Protein AF-A0A0M2EZM5-F1 (afdb_monomer_lite)

pLDDT: mean 76.19, std 16.49, range [31.64, 94.5]

Structure (mmCIF, N/CA/C/O backbone):
data_AF-A0A0M2EZM5-F1
#
_entry.id   AF-A0A0M2EZM5-F1
#
loop_
_atom_site.group_PDB
_atom_site.id
_atom_site.type_symbol
_atom_site.label_atom_id
_atom_site.label_alt_id
_atom_site.label_comp_id
_atom_site.label_asym_id
_atom_site.label_entity_id
_atom_site.label_seq_id
_atom_site.pdbx_PDB_ins_code
_atom_site.Cartn_x
_atom_site.Cartn_y
_atom_site.Cartn_z
_atom_site.occupancy
_atom_site.B_iso_or_equiv
_atom_site.auth_seq_id
_atom_site.auth_comp_id
_atom_site.auth_asym_id
_atom_site.auth_atom_id
_atom_site.pdbx_PDB_model_num
ATOM 1 N N . MET A 1 1 ? -29.518 42.164 36.739 1.00 34.28 1 MET A N 1
ATOM 2 C CA . MET A 1 1 ? -30.898 42.534 36.365 1.00 34.28 1 MET A CA 1
ATOM 3 C C . MET A 1 1 ? -31.510 41.270 35.794 1.00 34.28 1 MET A C 1
ATOM 5 O O . MET A 1 1 ? -31.358 40.997 34.613 1.00 34.28 1 MET A O 1
ATOM 9 N N . GLU A 1 2 ? -32.006 40.422 36.689 1.00 31.64 2 GLU A N 1
ATOM 10 C CA . GLU A 1 2 ? -32.600 39.122 36.371 1.00 31.64 2 GLU A CA 1
ATOM 11 C C . GLU A 1 2 ? -34.071 39.335 36.021 1.00 31.64 2 GLU A C 1
ATOM 13 O O . GLU A 1 2 ? -34.782 40.062 36.713 1.00 31.64 2 GLU A O 1
ATOM 18 N N . ILE A 1 3 ? -34.506 38.749 34.910 1.00 37.78 3 ILE A N 1
ATOM 19 C CA . ILE A 1 3 ? -35.900 38.778 34.481 1.00 37.78 3 ILE A CA 1
ATOM 20 C C . ILE A 1 3 ? -36.561 37.537 35.084 1.00 37.78 3 ILE A C 1
ATOM 22 O O . ILE A 1 3 ? -36.370 36.431 34.584 1.00 37.78 3 ILE A O 1
ATOM 26 N N . GLU A 1 4 ? -37.327 37.707 36.161 1.00 38.12 4 GLU A N 1
ATOM 27 C CA . GLU A 1 4 ? -38.207 36.651 36.668 1.00 38.12 4 GLU A CA 1
ATOM 28 C C . GLU A 1 4 ? -39.391 36.467 35.705 1.00 38.12 4 GLU A C 1
ATOM 30 O O . GLU A 1 4 ? -40.313 37.285 35.652 1.00 38.12 4 GLU A O 1
ATOM 35 N N . GLN A 1 5 ? -39.385 35.382 34.928 1.00 37.38 5 GLN A N 1
ATOM 36 C CA . GLN A 1 5 ? -40.567 34.943 34.187 1.00 37.38 5 GLN A CA 1
ATOM 37 C C . GLN A 1 5 ? -41.505 34.165 35.121 1.00 37.38 5 GLN A C 1
ATOM 39 O O . GLN A 1 5 ? -41.227 33.030 35.504 1.00 37.38 5 GLN A O 1
ATOM 44 N N . ARG A 1 6 ? -42.655 34.757 35.465 1.00 40.66 6 ARG A N 1
ATOM 45 C CA . ARG A 1 6 ? -43.788 34.022 36.050 1.00 40.66 6 ARG A CA 1
ATOM 46 C C . ARG A 1 6 ? -44.508 33.232 34.957 1.00 40.66 6 ARG A C 1
ATOM 48 O O . ARG A 1 6 ? -45.103 33.825 34.062 1.00 40.66 6 ARG A O 1
ATOM 55 N N . ASN A 1 7 ? -44.502 31.906 35.071 1.00 41.94 7 ASN A N 1
ATOM 56 C CA . ASN A 1 7 ? -45.321 31.017 34.248 1.00 41.94 7 ASN A CA 1
ATOM 57 C C . ASN A 1 7 ? -46.717 30.854 34.867 1.00 41.94 7 ASN A C 1
ATOM 59 O O . ASN A 1 7 ? -46.850 30.351 35.980 1.00 41.94 7 ASN A O 1
ATOM 63 N N . SER A 1 8 ? -47.760 31.238 34.130 1.00 49.06 8 SER A N 1
ATOM 64 C CA . SER A 1 8 ? -49.146 30.851 34.410 1.00 49.06 8 SER A CA 1
ATOM 65 C C . SER A 1 8 ? -49.755 30.222 33.158 1.00 49.06 8 SER A C 1
ATOM 67 O O . SER A 1 8 ? -50.023 30.917 32.179 1.00 49.06 8 SER A O 1
ATOM 69 N N . GLY A 1 9 ? -49.959 28.909 33.191 1.00 37.59 9 GLY A N 1
ATOM 70 C CA . GLY A 1 9 ? -50.637 28.145 32.147 1.00 37.59 9 GLY A CA 1
ATOM 71 C C . GLY A 1 9 ? -50.625 26.663 32.504 1.00 37.59 9 GLY A C 1
ATOM 72 O O . GLY A 1 9 ? -49.562 26.086 32.698 1.00 37.59 9 GLY A O 1
ATOM 73 N N . GLU A 1 10 ? -51.806 26.062 32.631 1.00 45.78 10 GLU A N 1
ATOM 74 C CA . GLU A 1 10 ? -52.025 24.741 33.244 1.00 45.78 10 GLU A CA 1
ATOM 75 C C . GLU A 1 10 ? -51.491 23.560 32.407 1.00 45.78 10 GLU A C 1
ATOM 77 O O . GLU A 1 10 ? -51.363 22.447 32.909 1.00 45.78 10 GLU A O 1
ATOM 82 N N . HIS A 1 11 ? -51.076 23.796 31.158 1.00 45.28 11 HIS A N 1
ATOM 83 C CA . HIS A 1 11 ? -50.461 22.789 30.292 1.00 45.28 11 HIS A CA 1
ATOM 84 C C . HIS A 1 11 ? -49.253 23.368 29.542 1.00 45.28 11 HIS A C 1
ATOM 86 O O . HIS A 1 11 ? -49.375 23.915 28.448 1.00 45.28 11 HIS A O 1
ATOM 92 N N . GLN A 1 12 ? -48.070 23.231 30.143 1.00 37.66 12 GLN A N 1
ATOM 93 C CA . GLN A 1 12 ? -46.775 23.511 29.526 1.00 37.66 12 GLN A CA 1
ATOM 94 C C . GLN A 1 12 ? -45.900 22.249 29.572 1.00 37.66 12 GLN A C 1
ATOM 96 O O . GLN A 1 12 ? -45.461 21.834 30.639 1.00 37.66 12 GLN A O 1
ATOM 101 N N . THR A 1 13 ? -45.559 21.686 28.413 1.00 39.16 13 THR A N 1
ATOM 102 C CA . THR A 1 13 ? -44.267 21.007 28.227 1.00 39.16 13 THR A CA 1
ATOM 103 C C . THR A 1 13 ? -43.352 21.975 27.496 1.00 39.16 13 THR A C 1
ATOM 105 O O . THR A 1 13 ? -43.279 21.985 26.269 1.00 39.16 13 THR A O 1
ATOM 108 N N . VAL A 1 14 ? -42.688 22.838 28.264 1.00 38.81 14 VAL A N 1
ATOM 109 C CA . VAL A 1 14 ? -41.542 23.611 27.784 1.00 38.81 14 VAL A CA 1
ATOM 110 C C . VAL A 1 14 ? -40.391 22.619 27.633 1.00 38.81 14 VAL A C 1
ATOM 112 O O . VAL A 1 14 ? -39.819 22.171 28.624 1.00 38.81 14 VAL A O 1
ATOM 115 N N . ILE A 1 15 ? -40.074 22.226 26.397 1.00 42.34 15 ILE A N 1
ATOM 116 C CA . ILE A 1 15 ? -38.824 21.516 26.105 1.00 42.34 15 ILE A CA 1
ATOM 117 C C . ILE A 1 15 ? -37.716 22.560 26.214 1.00 42.34 15 ILE A C 1
ATOM 119 O O . ILE A 1 15 ? -37.470 23.332 25.288 1.00 42.34 15 ILE A O 1
ATOM 123 N N . ASN A 1 16 ? -37.101 22.624 27.391 1.00 37.69 16 ASN A N 1
ATOM 124 C CA . ASN A 1 16 ? -35.942 23.457 27.647 1.00 37.69 16 ASN A CA 1
ATOM 125 C C . ASN A 1 16 ? -34.740 22.837 26.915 1.00 37.69 16 ASN A C 1
ATOM 127 O O . ASN A 1 16 ? -34.154 21.865 27.381 1.00 37.69 16 ASN A O 1
ATOM 131 N N . ASN A 1 17 ? -34.419 23.354 25.729 1.00 42.75 17 ASN A N 1
ATOM 132 C CA . ASN A 1 17 ? -33.311 22.883 24.890 1.00 42.75 17 ASN A CA 1
ATOM 133 C C . ASN A 1 17 ? -31.961 23.523 25.283 1.00 42.75 17 ASN A C 1
ATOM 135 O O . ASN A 1 17 ? -31.069 23.671 24.451 1.00 42.75 17 ASN A O 1
ATOM 139 N N . GLU A 1 18 ? -31.779 23.880 26.554 1.00 41.22 18 GLU A N 1
ATOM 140 C CA . GLU A 1 18 ? -30.505 24.355 27.101 1.00 41.22 18 GLU A CA 1
ATOM 141 C C . GLU A 1 18 ? -29.745 23.212 27.780 1.00 41.22 18 GLU A C 1
ATOM 143 O O . GLU A 1 18 ? -29.623 23.114 28.996 1.00 41.22 18 GLU A O 1
ATOM 148 N N . SER A 1 19 ? -29.297 22.272 26.957 1.00 44.50 19 SER A N 1
ATOM 149 C CA . SER A 1 19 ? -28.130 21.400 27.168 1.00 44.50 19 SER A CA 1
ATOM 150 C C . SER A 1 19 ? -28.143 20.364 26.054 1.00 44.50 19 SER A C 1
ATOM 152 O O . SER A 1 19 ? -28.335 19.167 26.254 1.00 44.50 19 SER A O 1
ATOM 154 N N . GLY A 1 20 ? -27.946 20.845 24.826 1.00 34.75 20 GLY A N 1
ATOM 155 C CA . GLY A 1 20 ? -27.596 19.994 23.701 1.00 34.75 20 GLY A CA 1
ATOM 156 C C . GLY A 1 20 ? -26.204 19.408 23.911 1.00 34.75 20 GLY A C 1
ATOM 157 O O . GLY A 1 20 ? -25.262 19.784 23.222 1.00 34.75 20 GLY A O 1
ATOM 158 N N . VAL A 1 21 ? -26.058 18.482 24.860 1.00 41.06 21 VAL A N 1
ATOM 159 C CA . VAL A 1 21 ? -25.001 17.481 24.785 1.00 41.06 21 VAL A CA 1
ATOM 160 C C . VAL A 1 21 ? -25.387 16.631 23.587 1.00 41.06 21 VAL A C 1
ATOM 162 O O . VAL A 1 21 ? -26.193 15.707 23.683 1.00 41.06 21 VAL A O 1
ATOM 165 N N . ILE A 1 22 ? -24.872 17.011 22.418 1.00 37.81 22 ILE A N 1
ATOM 166 C CA . ILE A 1 22 ? -24.876 16.138 21.255 1.00 37.81 22 ILE A CA 1
ATOM 167 C C . ILE A 1 22 ? -24.174 14.880 21.744 1.00 37.81 22 ILE A C 1
ATOM 169 O O . ILE A 1 22 ? -22.990 14.902 22.073 1.00 37.81 22 ILE A O 1
ATOM 173 N N . ASN A 1 23 ? -24.928 13.799 21.895 1.00 39.19 23 ASN A N 1
ATOM 174 C CA . ASN A 1 23 ? -24.365 12.508 22.224 1.00 39.19 23 ASN A CA 1
ATOM 175 C C . ASN A 1 23 ? -23.603 12.021 20.982 1.00 39.19 23 ASN A C 1
ATOM 177 O O . ASN A 1 23 ? -24.139 11.285 20.157 1.00 39.19 23 ASN A O 1
ATOM 181 N N . VAL A 1 24 ? -22.362 12.495 20.821 1.00 46.22 24 VAL A N 1
ATOM 182 C CA . VAL A 1 24 ? -21.448 12.119 19.728 1.00 46.22 24 VAL A CA 1
ATOM 183 C C . VAL A 1 24 ? -21.056 10.631 19.825 1.00 46.22 24 VAL A C 1
ATOM 185 O O . VAL A 1 24 ? -20.508 10.064 18.889 1.00 46.22 24 VAL A O 1
ATOM 188 N N . ASN A 1 25 ? -21.409 9.934 20.913 1.00 40.59 25 ASN A N 1
ATOM 189 C CA . ASN A 1 25 ? -20.931 8.579 21.189 1.00 40.59 25 ASN A CA 1
ATOM 190 C C . ASN A 1 25 ? -21.797 7.429 20.648 1.00 40.59 25 ASN A C 1
ATOM 192 O O . ASN A 1 25 ? -21.423 6.270 20.816 1.00 40.59 25 ASN A O 1
ATOM 196 N N . ASN A 1 26 ? -22.910 7.679 19.953 1.00 41.53 26 ASN A N 1
ATOM 197 C CA . ASN A 1 26 ? -23.813 6.584 19.556 1.00 41.53 26 ASN A CA 1
ATOM 198 C C . ASN A 1 26 ? -23.431 5.825 18.263 1.00 41.53 26 ASN A C 1
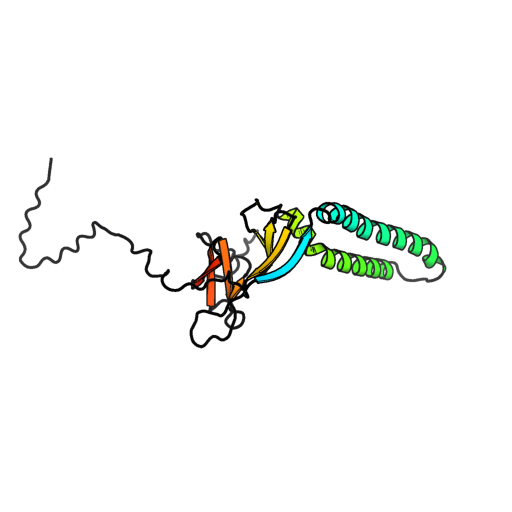ATOM 200 O O . ASN A 1 26 ? -24.147 4.904 17.868 1.00 41.53 26 ASN A O 1
ATOM 204 N N . HIS A 1 27 ? -22.301 6.138 17.617 1.00 46.09 27 HIS A N 1
ATOM 205 C CA . HIS A 1 27 ? -21.796 5.376 16.457 1.00 46.09 27 HIS A CA 1
ATOM 206 C C . HIS A 1 27 ? -20.436 4.690 16.673 1.00 46.09 27 HIS A C 1
ATOM 208 O O . HIS A 1 27 ? -19.983 3.956 15.799 1.00 46.09 27 HIS A O 1
ATOM 214 N N . HIS A 1 28 ? -19.814 4.834 17.848 1.00 50.16 28 HIS A N 1
ATOM 215 C CA . HIS A 1 28 ? -18.502 4.243 18.161 1.00 50.16 28 HIS A CA 1
ATOM 216 C C . HIS A 1 28 ? -18.570 3.003 19.068 1.00 50.16 28 HIS A C 1
ATOM 218 O O . HIS A 1 28 ? -17.591 2.654 19.720 1.00 50.16 28 HIS A O 1
ATOM 224 N N . GLY A 1 29 ? -19.718 2.322 19.132 1.00 57.28 29 GLY A N 1
ATOM 225 C CA . GLY A 1 29 ? -19.868 1.125 19.970 1.00 57.28 29 GLY A CA 1
ATOM 226 C C . GLY A 1 29 ? -19.223 -0.134 19.381 1.00 57.28 29 GLY A C 1
ATOM 227 O O . GLY A 1 29 ? -18.767 -0.998 20.123 1.00 57.28 29 GLY A O 1
ATOM 228 N N . GLN A 1 30 ? -19.163 -0.237 18.052 1.00 76.94 30 GLN A N 1
ATOM 229 C CA . GLN A 1 30 ? -18.656 -1.419 17.360 1.00 76.94 30 GLN A CA 1
ATOM 230 C C . GLN A 1 30 ? -17.415 -1.035 16.558 1.00 76.94 30 GLN A C 1
ATOM 232 O O . GLN A 1 30 ? -17.503 -0.293 15.586 1.00 76.94 30 GLN A O 1
ATOM 237 N N . TYR A 1 31 ? -16.256 -1.530 16.971 1.00 85.56 31 TYR A N 1
ATOM 238 C CA . TYR A 1 31 ? -15.020 -1.447 16.202 1.00 85.56 31 TYR A CA 1
ATOM 239 C C . TYR A 1 31 ? -14.381 -2.827 16.154 1.00 85.56 31 TYR A C 1
ATOM 241 O O . TYR A 1 31 ? -14.620 -3.666 17.023 1.00 85.56 31 TYR A O 1
ATOM 249 N N . THR A 1 32 ? -13.567 -3.063 15.133 1.00 87.38 32 THR A N 1
ATOM 250 C CA . THR A 1 32 ? -12.699 -4.239 15.084 1.00 87.38 32 THR A CA 1
ATOM 251 C C . THR A 1 32 ? -11.246 -3.797 15.039 1.00 87.38 32 THR A C 1
ATOM 253 O O . THR A 1 32 ? -10.912 -2.794 14.404 1.00 87.38 32 THR A O 1
ATOM 256 N N . ASN A 1 33 ? -10.383 -4.512 15.755 1.00 88.75 33 ASN A N 1
ATOM 257 C CA . ASN A 1 33 ? -8.955 -4.234 15.752 1.00 88.75 33 ASN A CA 1
ATOM 258 C C . ASN A 1 33 ? -8.340 -4.853 14.493 1.00 88.75 33 ASN A C 1
ATOM 260 O O . ASN A 1 33 ? -8.387 -6.068 14.294 1.00 88.75 33 ASN A O 1
ATOM 264 N N . LEU A 1 34 ? -7.763 -4.006 13.646 1.00 85.75 34 LEU A N 1
ATOM 265 C CA . LEU A 1 34 ? -6.968 -4.430 12.498 1.00 85.75 34 LEU A CA 1
ATOM 266 C C . LEU A 1 34 ? -5.557 -4.837 12.913 1.00 85.75 34 LEU A C 1
ATOM 268 O O . LEU A 1 34 ? -4.961 -5.630 12.204 1.00 85.75 34 LEU A O 1
ATOM 272 N N . ALA A 1 35 ? -5.030 -4.321 14.027 1.00 80.94 35 ALA A N 1
ATOM 273 C CA . ALA A 1 35 ? -3.742 -4.731 14.575 1.00 80.94 35 ALA A CA 1
ATOM 274 C C . ALA A 1 35 ? -3.923 -5.876 15.588 1.00 80.94 35 ALA A C 1
ATOM 276 O O . ALA A 1 35 ? -4.423 -5.682 16.695 1.00 80.94 35 ALA A O 1
ATOM 277 N N . GLY A 1 36 ? -3.509 -7.076 15.193 1.00 75.00 36 GLY A N 1
ATOM 278 C CA . GLY A 1 36 ? -3.453 -8.290 16.012 1.00 75.00 36 GLY A CA 1
ATOM 279 C C . GLY A 1 36 ? -2.389 -9.264 15.496 1.00 75.00 36 GLY A C 1
ATOM 280 O O . GLY A 1 36 ? -1.930 -9.114 14.361 1.00 75.00 36 GLY A O 1
ATOM 281 N N . GLU A 1 37 ? -2.021 -10.269 16.301 1.00 60.94 37 GLU A N 1
ATOM 282 C CA . GLU A 1 37 ? -0.855 -11.155 16.073 1.00 60.94 37 GLU A CA 1
ATOM 283 C C . GLU A 1 37 ? -0.792 -11.825 14.687 1.00 60.94 37 GLU A C 1
ATOM 285 O O . GLU A 1 37 ? 0.298 -12.147 14.235 1.00 60.94 37 GLU A O 1
ATOM 290 N N . ASN A 1 38 ? -1.913 -11.967 13.969 1.00 72.31 38 ASN A N 1
ATOM 291 C CA . ASN A 1 38 ? -1.966 -12.620 12.648 1.00 72.31 38 ASN A CA 1
ATOM 292 C C . ASN A 1 38 ? -2.677 -11.792 11.564 1.00 72.31 38 ASN A C 1
ATOM 294 O O . ASN A 1 38 ? -3.196 -12.330 10.591 1.00 72.31 38 ASN A O 1
ATOM 298 N N . THR A 1 39 ? -2.756 -10.479 11.753 1.00 82.69 39 THR A N 1
ATOM 299 C CA . THR A 1 39 ? -3.478 -9.573 10.834 1.00 82.69 39 THR A CA 1
ATOM 300 C C . THR A 1 39 ? -2.555 -8.828 9.877 1.00 82.69 39 THR A C 1
ATOM 302 O O . THR A 1 39 ? -3.006 -8.332 8.843 1.00 82.69 39 THR A O 1
ATOM 305 N N . ALA A 1 40 ? -1.276 -8.717 10.242 1.00 86.38 40 ALA A N 1
ATOM 306 C CA . ALA A 1 40 ? -0.280 -7.996 9.477 1.00 86.38 40 ALA A CA 1
ATOM 307 C C . ALA A 1 40 ? 0.212 -8.863 8.319 1.00 86.38 40 ALA A C 1
ATOM 309 O O . ALA A 1 40 ? 0.680 -9.982 8.517 1.00 86.38 40 ALA A O 1
ATOM 310 N N . HIS A 1 41 ? 0.152 -8.316 7.112 1.00 88.62 41 HIS A N 1
ATOM 311 C CA . HIS A 1 41 ? 0.816 -8.881 5.952 1.00 88.62 41 HIS A CA 1
ATOM 312 C C . HIS A 1 41 ? 1.978 -7.973 5.562 1.00 88.62 41 HIS A C 1
ATOM 314 O O . HIS A 1 41 ? 1.776 -6.835 5.130 1.00 88.62 41 HIS A O 1
ATOM 320 N N . ILE A 1 42 ? 3.198 -8.480 5.705 1.00 89.69 42 ILE A N 1
ATOM 321 C CA . ILE A 1 42 ? 4.420 -7.755 5.361 1.00 89.69 42 ILE A CA 1
ATOM 322 C C . ILE A 1 42 ? 4.715 -8.001 3.882 1.00 89.69 42 ILE A C 1
ATOM 324 O O . ILE A 1 42 ? 4.927 -9.132 3.457 1.00 89.69 42 ILE A O 1
ATOM 328 N N . TYR A 1 43 ? 4.711 -6.936 3.084 1.00 87.06 43 TYR A N 1
ATOM 329 C CA . TYR A 1 43 ? 5.048 -7.012 1.662 1.00 87.06 43 TYR A CA 1
ATOM 330 C C . TYR A 1 43 ? 6.546 -6.894 1.426 1.00 87.06 43 TYR A C 1
ATOM 332 O O . TYR A 1 43 ? 7.080 -7.506 0.501 1.00 87.06 43 TYR A O 1
ATOM 340 N N . LYS A 1 44 ? 7.208 -6.041 2.212 1.00 85.81 44 LYS A N 1
ATOM 341 C CA . LYS A 1 44 ? 8.616 -5.722 2.024 1.00 85.81 44 LYS A CA 1
ATOM 342 C C . LYS A 1 44 ? 9.219 -5.141 3.291 1.00 85.81 44 LYS A C 1
ATOM 344 O O . LYS A 1 44 ? 8.638 -4.248 3.901 1.00 85.81 44 LYS A O 1
ATOM 349 N N . GLU A 1 45 ? 10.433 -5.567 3.597 1.00 88.00 45 GLU A N 1
ATOM 350 C CA . GLU A 1 45 ? 11.307 -4.919 4.568 1.00 88.00 45 GLU A CA 1
ATOM 351 C C . GLU A 1 45 ? 12.491 -4.308 3.820 1.00 88.00 45 GLU A C 1
ATOM 353 O O . GLU A 1 45 ? 12.993 -4.881 2.852 1.00 88.00 45 GLU A O 1
ATOM 358 N N . ILE A 1 46 ? 12.878 -3.096 4.207 1.00 84.50 46 ILE A N 1
ATOM 359 C CA . ILE A 1 46 ? 13.998 -2.372 3.611 1.00 84.50 46 ILE A CA 1
ATOM 360 C C . ILE A 1 46 ? 14.925 -1.971 4.748 1.00 84.50 46 ILE A C 1
ATOM 362 O O . ILE A 1 46 ? 14.642 -1.025 5.494 1.00 84.50 46 ILE A O 1
ATOM 366 N N . SER A 1 47 ? 16.052 -2.670 4.849 1.00 84.44 47 SER A N 1
ATOM 367 C CA . SER A 1 47 ? 17.066 -2.361 5.852 1.00 84.44 47 SER A CA 1
ATOM 368 C C . SER A 1 47 ? 17.750 -1.025 5.555 1.00 84.44 47 SER A C 1
ATOM 370 O O . SER A 1 47 ? 17.818 -0.555 4.413 1.00 84.44 47 SER A O 1
ATOM 372 N N . ARG A 1 48 ? 18.348 -0.412 6.575 1.00 80.44 48 ARG A N 1
ATOM 373 C CA . ARG A 1 48 ? 19.104 0.842 6.455 1.00 80.44 48 ARG A CA 1
ATOM 374 C C . ARG A 1 48 ? 20.249 0.725 5.449 1.00 80.44 48 ARG A C 1
ATOM 376 O O . ARG A 1 48 ? 20.555 1.685 4.743 1.00 80.44 48 ARG A O 1
ATOM 383 N N . SER A 1 49 ? 20.850 -0.461 5.353 1.00 79.12 49 SER A N 1
ATOM 384 C CA . SER A 1 49 ? 21.922 -0.761 4.398 1.00 79.12 49 SER A CA 1
ATOM 385 C C . SER A 1 49 ? 21.438 -0.799 2.941 1.00 79.12 49 SER A C 1
ATOM 387 O O . SER A 1 49 ? 22.196 -0.486 2.021 1.00 79.12 49 SER A O 1
ATOM 389 N N . GLU A 1 50 ? 20.171 -1.151 2.719 1.00 74.94 50 GLU A N 1
ATOM 390 C CA . GLU A 1 50 ? 19.556 -1.255 1.394 1.00 7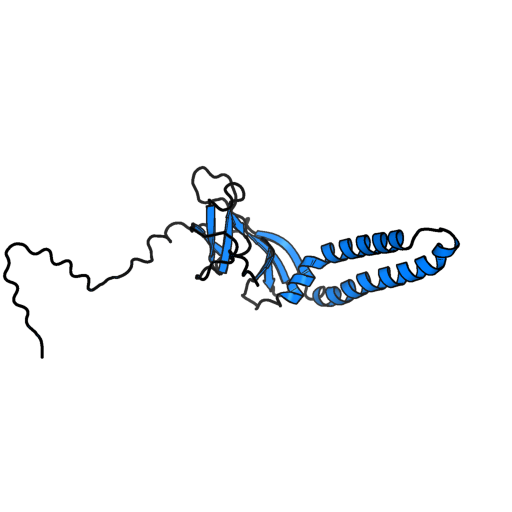4.94 50 GLU A CA 1
ATOM 391 C C . GLU A 1 50 ? 18.983 0.074 0.906 1.00 74.94 50 GLU A C 1
ATOM 393 O O . GLU A 1 50 ? 18.935 0.307 -0.300 1.00 74.94 50 GLU A O 1
ATOM 398 N N . GLN A 1 51 ? 18.630 0.989 1.814 1.00 71.38 51 GLN A N 1
ATOM 399 C CA . GLN A 1 51 ? 18.115 2.319 1.464 1.00 71.38 51 GLN A CA 1
ATOM 400 C C . GLN A 1 51 ? 19.075 3.105 0.559 1.00 71.38 51 GLN A C 1
ATOM 402 O O . GLN A 1 51 ? 18.655 3.674 -0.446 1.00 71.38 51 GLN A O 1
ATOM 407 N N . GLY A 1 52 ? 20.376 3.106 0.872 1.00 65.06 52 GLY A N 1
ATOM 408 C CA . GLY A 1 52 ? 21.388 3.760 0.030 1.00 65.06 52 GLY A CA 1
ATOM 409 C C . GLY A 1 52 ? 21.634 3.020 -1.290 1.00 65.06 52 GLY A C 1
ATOM 410 O O . GLY A 1 52 ? 21.831 3.643 -2.334 1.00 65.06 52 GLY A O 1
ATOM 411 N N . LYS A 1 53 ? 21.558 1.683 -1.267 1.00 69.56 53 LYS A N 1
ATOM 412 C CA . LYS A 1 53 ? 21.706 0.833 -2.460 1.00 69.56 53 LYS A CA 1
ATOM 413 C C . LYS A 1 53 ? 20.529 0.980 -3.416 1.00 69.56 53 LYS A C 1
ATOM 415 O O . LYS A 1 53 ? 20.701 0.772 -4.612 1.00 69.56 53 LYS A O 1
ATOM 420 N N . PHE A 1 54 ? 19.353 1.361 -2.929 1.00 67.94 54 PHE A N 1
ATOM 421 C CA . PHE A 1 54 ? 18.172 1.548 -3.759 1.00 67.94 54 PHE A CA 1
ATOM 422 C C . PHE A 1 54 ? 18.387 2.608 -4.851 1.00 67.94 54 PHE A C 1
ATOM 424 O O . PHE A 1 54 ? 18.193 2.310 -6.024 1.00 67.94 54 PHE A O 1
ATOM 431 N N . ILE A 1 55 ? 18.847 3.813 -4.496 1.00 66.00 55 ILE A N 1
ATOM 432 C CA . ILE A 1 55 ? 19.054 4.899 -5.472 1.00 66.00 55 ILE A CA 1
ATOM 433 C C . ILE A 1 55 ? 20.157 4.516 -6.463 1.00 66.00 55 ILE A C 1
ATOM 435 O O . ILE A 1 55 ? 19.986 4.654 -7.672 1.00 66.00 55 ILE A O 1
ATOM 439 N N . VAL A 1 56 ? 21.266 3.971 -5.955 1.00 69.12 56 VAL A N 1
ATOM 440 C CA . VAL A 1 56 ? 22.396 3.533 -6.786 1.00 69.12 56 VAL A CA 1
ATOM 441 C C . VAL A 1 56 ? 21.980 2.406 -7.733 1.00 69.12 56 VAL A C 1
ATOM 443 O O . VAL A 1 56 ? 22.317 2.450 -8.911 1.00 69.12 56 VAL A O 1
ATOM 446 N N . SER A 1 57 ? 21.207 1.428 -7.256 1.00 69.81 57 SER A N 1
ATOM 447 C CA . SER A 1 57 ? 20.712 0.323 -8.081 1.00 69.81 57 SER A CA 1
ATOM 448 C C . SER A 1 57 ? 19.652 0.774 -9.079 1.00 69.81 57 SER A C 1
ATOM 450 O O . SER A 1 57 ? 19.705 0.332 -10.213 1.00 69.81 57 SER A O 1
ATOM 452 N N . PHE A 1 58 ? 18.748 1.692 -8.727 1.00 69.75 58 PHE A N 1
ATOM 453 C CA . PHE A 1 58 ? 17.778 2.248 -9.674 1.00 69.75 58 PHE A CA 1
ATOM 454 C C . PHE A 1 58 ? 18.484 2.970 -10.823 1.00 69.75 58 PHE A C 1
ATOM 456 O O . PHE A 1 58 ? 18.189 2.724 -11.990 1.00 69.75 58 PHE A O 1
ATOM 463 N N . VAL A 1 59 ? 19.466 3.814 -10.496 1.00 69.38 59 VAL A N 1
ATOM 464 C CA . VAL A 1 59 ? 20.269 4.537 -11.487 1.00 69.38 59 VAL A CA 1
ATOM 465 C C . VAL A 1 59 ? 21.098 3.563 -12.321 1.00 69.38 59 VAL A C 1
ATOM 467 O O . VAL A 1 59 ? 21.088 3.672 -13.542 1.00 69.38 59 VAL A O 1
ATOM 470 N N . ALA A 1 60 ? 21.753 2.576 -11.706 1.00 71.75 60 ALA A N 1
ATOM 471 C CA . ALA A 1 60 ? 22.528 1.563 -12.421 1.00 71.75 60 ALA A CA 1
ATOM 472 C C . ALA A 1 60 ? 21.649 0.691 -13.333 1.00 71.75 60 ALA A C 1
ATOM 474 O O . ALA A 1 60 ? 22.018 0.444 -14.473 1.00 71.75 60 ALA A O 1
ATOM 475 N N . VAL A 1 61 ? 20.469 0.269 -12.880 1.00 70.81 61 VAL A N 1
ATOM 476 C CA . VAL A 1 61 ? 19.529 -0.560 -13.652 1.00 70.81 61 VAL A CA 1
ATOM 477 C C . VAL A 1 61 ? 18.790 0.253 -14.721 1.00 70.81 61 VAL A C 1
ATOM 479 O O . VAL A 1 61 ? 18.344 -0.318 -15.705 1.00 70.81 61 VAL A O 1
ATOM 482 N N . CYS A 1 62 ? 18.689 1.578 -14.606 1.00 68.25 62 CYS A N 1
ATOM 483 C CA . CYS A 1 62 ? 18.202 2.417 -15.707 1.00 68.25 62 CYS A CA 1
ATOM 484 C C . CYS A 1 62 ? 19.315 2.750 -16.716 1.00 68.25 62 CYS A C 1
ATOM 486 O O . CYS A 1 62 ? 19.101 2.672 -17.925 1.00 68.25 62 CYS A O 1
ATOM 488 N N . LEU A 1 63 ? 20.511 3.114 -16.236 1.00 70.12 63 LEU A N 1
ATOM 489 C CA . LEU A 1 63 ? 21.627 3.554 -17.079 1.00 70.12 63 LEU A CA 1
ATOM 490 C C . LEU A 1 63 ? 22.349 2.400 -17.768 1.00 70.12 63 LEU A C 1
ATOM 492 O O . LEU A 1 63 ? 22.661 2.531 -18.944 1.00 70.12 63 LEU A O 1
ATOM 496 N N . LEU A 1 64 ? 22.633 1.290 -17.080 1.00 69.44 64 LEU A N 1
ATOM 497 C CA . LEU A 1 64 ? 23.414 0.192 -17.662 1.00 69.44 64 LEU A CA 1
ATOM 498 C C . LEU A 1 64 ? 22.674 -0.487 -18.817 1.00 69.44 64 LEU A C 1
ATOM 500 O O . LEU A 1 64 ? 23.283 -0.627 -19.873 1.00 69.44 64 LEU A O 1
ATOM 504 N N . PRO A 1 65 ? 21.377 -0.836 -18.711 1.00 67.50 65 PRO A N 1
ATOM 505 C CA . PRO A 1 65 ? 20.629 -1.347 -19.852 1.00 67.50 65 PRO A CA 1
ATOM 506 C C . PRO A 1 65 ? 20.426 -0.284 -20.924 1.00 67.50 65 PRO A C 1
ATOM 508 O O . PRO A 1 65 ? 20.462 -0.626 -22.093 1.00 67.50 65 PRO A O 1
ATOM 511 N N . GLY A 1 66 ? 20.270 0.997 -20.564 1.00 67.06 66 GLY A N 1
ATOM 512 C CA . GLY A 1 66 ? 20.204 2.082 -21.546 1.00 67.06 66 GLY A CA 1
ATOM 513 C C . GLY A 1 66 ? 21.484 2.198 -22.379 1.00 67.06 66 GLY A C 1
ATOM 514 O O . GLY A 1 66 ? 21.422 2.227 -23.603 1.00 67.06 66 GLY A O 1
ATOM 515 N N . LEU A 1 67 ? 22.648 2.201 -21.730 1.00 68.25 67 LEU A N 1
ATOM 516 C CA . LEU A 1 67 ? 23.956 2.273 -22.385 1.00 68.25 67 LEU A CA 1
ATOM 517 C C . LEU A 1 67 ? 24.299 0.978 -23.133 1.00 68.25 67 LEU A C 1
ATOM 519 O O . LEU A 1 67 ? 24.826 1.051 -24.240 1.00 68.25 67 LEU A O 1
ATOM 523 N N . SER A 1 68 ? 23.966 -0.186 -22.566 1.00 69.50 68 SER A N 1
ATOM 524 C CA . SER A 1 68 ? 24.138 -1.490 -23.221 1.00 69.50 68 SER A CA 1
ATOM 525 C C . SER A 1 68 ? 23.255 -1.598 -24.455 1.00 69.50 68 SER A C 1
ATOM 527 O O . SER A 1 68 ? 23.759 -1.941 -25.511 1.00 69.50 68 SER A O 1
ATOM 529 N N . LEU A 1 69 ? 21.976 -1.217 -24.368 1.00 68.00 69 LEU A N 1
ATOM 530 C CA . LEU A 1 69 ? 21.075 -1.205 -25.519 1.00 68.00 69 LEU A CA 1
ATOM 531 C C . LEU A 1 69 ? 21.586 -0.265 -26.603 1.00 68.00 69 LEU A C 1
ATOM 533 O O . LEU A 1 69 ? 21.570 -0.645 -27.761 1.00 68.00 69 LEU A O 1
ATOM 537 N N . VAL A 1 70 ? 22.091 0.923 -26.255 1.00 68.38 70 VAL A N 1
ATOM 538 C CA . VAL A 1 70 ? 22.707 1.835 -27.235 1.00 68.38 70 VAL A CA 1
ATOM 539 C C . VAL A 1 70 ? 23.938 1.210 -27.897 1.00 68.38 70 VAL A C 1
ATOM 541 O O . VAL A 1 70 ? 24.072 1.294 -29.117 1.00 68.38 70 VAL A O 1
ATOM 544 N N . ALA A 1 71 ? 24.813 0.557 -27.132 1.00 70.69 71 ALA A N 1
ATOM 545 C CA . ALA A 1 71 ? 25.985 -0.130 -27.674 1.00 70.69 71 ALA A CA 1
ATOM 546 C C . ALA A 1 71 ? 25.594 -1.311 -28.583 1.00 70.69 71 ALA A C 1
ATOM 548 O O . ALA A 1 71 ? 26.102 -1.428 -29.701 1.00 70.69 71 ALA A O 1
ATOM 549 N N . ASP A 1 72 ? 24.630 -2.122 -28.149 1.00 68.56 72 ASP A N 1
ATOM 550 C CA . ASP A 1 72 ? 24.066 -3.232 -28.914 1.00 68.56 72 ASP A CA 1
ATOM 551 C C . ASP A 1 72 ? 23.342 -2.718 -30.173 1.00 68.56 72 ASP A C 1
ATOM 553 O O . ASP A 1 72 ? 23.462 -3.313 -31.244 1.00 68.56 72 ASP A O 1
ATOM 557 N N . PHE A 1 73 ? 22.673 -1.558 -30.114 1.00 66.31 73 PHE A N 1
ATOM 558 C CA . PHE A 1 73 ? 22.069 -0.900 -31.279 1.00 66.31 73 PHE A CA 1
ATOM 559 C C . PHE A 1 73 ? 23.124 -0.490 -32.305 1.00 66.31 73 PHE A C 1
ATOM 561 O O . PHE A 1 73 ? 22.918 -0.712 -33.498 1.00 66.31 73 PHE A O 1
ATOM 568 N N . MET A 1 74 ? 24.266 0.058 -31.876 1.00 65.88 74 MET A N 1
ATOM 569 C CA . MET A 1 74 ? 25.348 0.423 -32.798 1.00 65.88 74 MET A CA 1
ATOM 570 C C . MET A 1 74 ? 25.984 -0.802 -33.473 1.00 65.88 74 MET A C 1
ATOM 572 O O . MET A 1 74 ? 26.426 -0.694 -34.617 1.00 65.88 74 MET A O 1
ATOM 576 N N . GLN A 1 75 ? 26.010 -1.963 -32.809 1.00 70.56 75 GLN A N 1
ATOM 577 C CA . GLN A 1 75 ? 26.567 -3.201 -33.370 1.00 70.56 75 GLN A CA 1
ATOM 578 C C . GLN A 1 75 ? 25.583 -4.011 -34.224 1.00 70.56 75 GLN A C 1
ATOM 580 O O . GLN A 1 75 ? 26.006 -4.641 -35.191 1.00 70.56 75 GLN A O 1
ATOM 585 N N . ILE A 1 76 ? 24.289 -4.015 -33.892 1.00 66.56 76 ILE A N 1
ATOM 586 C CA . ILE A 1 76 ? 23.288 -4.893 -34.524 1.00 66.56 76 ILE A CA 1
ATOM 587 C C . ILE A 1 76 ? 22.590 -4.221 -35.712 1.00 66.56 76 ILE A C 1
ATOM 589 O O . ILE A 1 76 ? 22.193 -4.914 -36.649 1.00 66.56 76 ILE A O 1
ATOM 593 N N . HIS A 1 77 ? 22.475 -2.889 -35.731 1.00 64.12 77 HIS A N 1
ATOM 594 C CA . HIS A 1 77 ? 21.820 -2.148 -36.820 1.00 64.12 77 HIS A CA 1
ATOM 595 C C . HIS A 1 77 ? 22.372 -2.456 -38.234 1.00 64.12 77 HIS A C 1
ATOM 597 O O . HIS A 1 77 ? 21.587 -2.476 -39.182 1.00 64.12 77 HIS A O 1
ATOM 603 N N . PRO A 1 78 ? 23.677 -2.730 -38.441 1.00 66.69 78 PRO A N 1
ATOM 604 C CA . PRO A 1 78 ? 24.182 -3.153 -39.751 1.00 66.69 78 PRO A CA 1
ATOM 605 C C . PRO A 1 78 ? 23.789 -4.589 -40.139 1.00 66.69 78 PRO A C 1
ATOM 607 O O . PRO A 1 78 ? 23.774 -4.914 -41.323 1.00 66.69 78 PRO A O 1
ATOM 610 N N . ALA A 1 79 ? 23.505 -5.458 -39.162 1.00 68.12 79 ALA A N 1
ATOM 611 C CA . ALA A 1 79 ? 23.280 -6.893 -39.359 1.00 68.12 79 ALA A CA 1
ATOM 612 C C . ALA A 1 79 ? 21.793 -7.282 -39.388 1.00 68.12 79 ALA A C 1
ATOM 614 O O . ALA A 1 79 ? 21.418 -8.256 -40.038 1.00 68.12 79 ALA A O 1
ATOM 615 N N . ILE A 1 80 ? 20.940 -6.529 -38.691 1.00 66.19 80 ILE A N 1
ATOM 616 C CA . ILE A 1 80 ? 19.502 -6.774 -38.605 1.00 66.19 80 ILE A CA 1
ATOM 617 C C . ILE A 1 80 ? 18.790 -5.457 -38.913 1.00 66.19 80 ILE A C 1
ATOM 619 O O . ILE A 1 80 ? 18.794 -4.534 -38.105 1.00 66.19 80 ILE A O 1
ATOM 623 N N . ASN A 1 81 ? 18.171 -5.374 -40.091 1.00 71.06 81 ASN A N 1
ATOM 624 C CA . ASN A 1 81 ? 17.457 -4.189 -40.567 1.00 71.06 81 ASN A CA 1
ATOM 625 C C . ASN A 1 81 ? 16.071 -4.069 -39.903 1.00 71.06 81 ASN A C 1
ATOM 627 O O . ASN A 1 81 ? 15.036 -4.136 -40.570 1.00 71.06 81 ASN A O 1
ATOM 631 N N . LEU A 1 82 ? 16.035 -3.993 -38.569 1.00 72.00 82 LEU A N 1
ATOM 632 C CA . LEU A 1 82 ? 14.796 -3.741 -37.843 1.00 72.00 82 LEU A CA 1
ATOM 633 C C . LEU A 1 82 ? 14.473 -2.243 -37.878 1.00 72.00 82 LEU A C 1
ATOM 635 O O . LEU A 1 82 ? 15.360 -1.401 -37.740 1.00 72.00 82 LEU A O 1
ATOM 639 N N . PRO A 1 83 ? 13.193 -1.884 -38.032 1.00 80.25 83 PRO A N 1
ATOM 640 C CA . PRO A 1 83 ? 12.774 -0.494 -37.981 1.00 80.25 83 PRO A CA 1
ATOM 641 C C . PRO A 1 83 ? 12.960 0.086 -36.570 1.00 80.25 83 PRO A C 1
ATOM 643 O O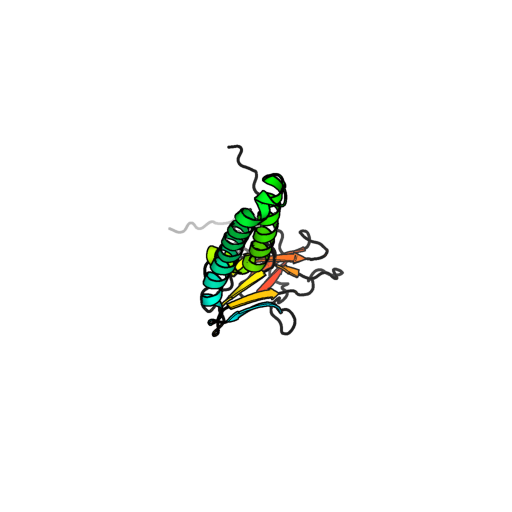 . PRO A 1 83 ? 12.771 -0.611 -35.572 1.00 80.25 83 PRO A O 1
ATOM 646 N N . LEU A 1 84 ? 13.242 1.393 -36.486 1.00 75.62 84 LEU A N 1
ATOM 647 C CA . LEU A 1 84 ? 13.523 2.116 -35.234 1.00 75.62 84 LEU A CA 1
ATOM 648 C C . LEU A 1 84 ? 12.503 1.836 -34.112 1.00 75.62 84 LEU A C 1
ATOM 650 O O . LEU A 1 84 ? 12.864 1.742 -32.940 1.00 75.62 84 LEU A O 1
ATOM 654 N N . TRP A 1 85 ? 11.226 1.666 -34.465 1.00 77.81 85 TRP A N 1
ATOM 655 C CA . TRP A 1 85 ? 10.154 1.422 -33.500 1.00 77.81 85 TRP A CA 1
ATOM 656 C C . TRP A 1 85 ? 10.315 0.106 -32.724 1.00 77.81 85 TRP A C 1
ATOM 658 O O . TRP A 1 85 ? 9.901 0.045 -31.568 1.00 77.81 85 TRP A O 1
ATOM 668 N N . ALA A 1 86 ? 10.933 -0.928 -33.310 1.00 80.88 86 ALA A N 1
ATOM 669 C CA . ALA A 1 86 ? 11.139 -2.215 -32.641 1.00 80.88 86 ALA A CA 1
ATOM 670 C C . ALA A 1 86 ? 12.088 -2.066 -31.442 1.00 80.88 86 ALA A C 1
ATOM 672 O O . ALA A 1 86 ? 11.876 -2.649 -30.379 1.00 80.88 86 ALA A O 1
ATOM 673 N N . TYR A 1 87 ? 13.094 -1.208 -31.591 1.00 73.69 87 TYR A N 1
ATOM 674 C CA . TYR A 1 87 ? 14.055 -0.884 -30.544 1.00 73.69 87 TYR A CA 1
ATOM 675 C C . TYR A 1 87 ? 13.441 -0.021 -29.441 1.00 73.69 87 TYR A C 1
ATOM 677 O O . TYR A 1 87 ? 13.638 -0.296 -28.258 1.00 73.69 87 TYR A O 1
ATOM 685 N N . VAL A 1 88 ? 12.633 0.977 -29.817 1.00 79.38 88 VAL A N 1
ATOM 686 C CA . VAL A 1 88 ? 11.871 1.797 -28.859 1.00 79.38 88 VAL A CA 1
ATOM 687 C C . VAL A 1 88 ? 10.924 0.922 -28.035 1.00 79.38 88 VAL A C 1
ATOM 689 O O . VAL A 1 88 ? 10.835 1.091 -26.820 1.00 79.38 88 VAL A O 1
ATOM 692 N N . ALA A 1 89 ? 10.264 -0.050 -28.669 1.00 83.50 89 ALA A N 1
ATOM 693 C CA . ALA A 1 89 ? 9.403 -1.004 -27.979 1.00 83.50 89 ALA A CA 1
ATOM 694 C C . ALA A 1 89 ? 10.192 -1.876 -26.988 1.00 83.50 89 ALA A C 1
ATOM 696 O O . ALA A 1 89 ? 9.784 -1.996 -25.834 1.00 83.50 89 ALA A O 1
ATOM 697 N N . ALA A 1 90 ? 11.340 -2.432 -27.393 1.00 78.94 90 ALA A N 1
ATOM 698 C CA . ALA A 1 90 ? 12.184 -3.251 -26.519 1.00 78.94 90 ALA A CA 1
ATOM 699 C C . ALA A 1 90 ? 12.697 -2.471 -25.295 1.00 78.94 90 ALA A C 1
ATOM 701 O O . ALA A 1 90 ? 12.583 -2.946 -24.163 1.00 78.94 90 ALA A O 1
ATOM 702 N N . PHE A 1 91 ? 13.188 -1.245 -25.505 1.00 79.25 91 PHE A N 1
ATOM 703 C CA . PHE A 1 91 ? 13.588 -0.358 -24.411 1.00 79.25 91 PHE A CA 1
ATOM 704 C C . PHE A 1 91 ? 12.405 -0.038 -23.490 1.00 79.25 91 PHE A C 1
ATOM 706 O O . PHE A 1 91 ? 12.532 -0.129 -22.271 1.00 79.25 91 PHE A O 1
ATOM 713 N N . GLY A 1 92 ? 11.240 0.281 -24.061 1.00 82.94 92 GLY A N 1
ATOM 714 C CA . GLY A 1 92 ? 10.023 0.568 -23.303 1.00 82.94 92 GLY A CA 1
ATOM 715 C C . GLY A 1 92 ? 9.592 -0.591 -22.402 1.00 82.94 92 GLY A C 1
ATOM 716 O O . GLY A 1 92 ? 9.223 -0.359 -21.252 1.00 82.94 92 GLY A O 1
ATOM 717 N N . VAL A 1 93 ? 9.696 -1.836 -22.880 1.00 84.69 93 VAL A N 1
ATOM 718 C CA . VAL A 1 93 ? 9.394 -3.036 -22.081 1.00 84.69 93 VAL A CA 1
ATOM 719 C C . VAL A 1 93 ? 10.366 -3.176 -20.910 1.00 84.69 93 VAL A C 1
ATOM 721 O O . VAL A 1 93 ? 9.924 -3.332 -19.773 1.00 84.69 93 VAL A O 1
ATOM 724 N N . ILE A 1 94 ? 11.676 -3.077 -21.159 1.00 80.94 94 ILE A N 1
ATOM 725 C CA . ILE A 1 94 ? 12.703 -3.187 -20.109 1.00 80.94 94 ILE A CA 1
ATOM 726 C C . ILE A 1 94 ? 12.507 -2.089 -19.062 1.00 80.94 94 ILE A C 1
ATOM 728 O O . ILE A 1 94 ? 12.443 -2.372 -17.867 1.00 80.94 94 ILE A O 1
ATOM 732 N N . PHE A 1 95 ? 12.334 -0.846 -19.509 1.00 81.62 95 PHE A N 1
ATOM 733 C CA . PHE A 1 95 ? 12.087 0.289 -18.630 1.00 81.62 95 PHE A CA 1
ATOM 734 C C . PHE A 1 95 ? 10.810 0.107 -17.798 1.00 81.62 95 PHE A C 1
ATOM 736 O O . PHE A 1 95 ? 10.812 0.370 -16.596 1.00 81.62 95 PHE A O 1
ATOM 743 N N . GLY A 1 96 ? 9.735 -0.408 -18.402 1.00 83.75 96 GLY A N 1
ATOM 744 C CA . GLY A 1 96 ? 8.489 -0.721 -17.706 1.00 83.75 96 GLY A CA 1
ATOM 745 C C . GLY A 1 96 ? 8.673 -1.757 -16.594 1.00 83.75 96 GLY A C 1
ATOM 746 O O . GLY A 1 96 ? 8.209 -1.541 -15.476 1.00 83.75 96 GLY A O 1
ATOM 747 N N . VAL A 1 97 ? 9.398 -2.847 -16.863 1.00 83.69 97 VAL A N 1
ATOM 748 C CA . VAL A 1 97 ? 9.700 -3.884 -15.857 1.00 83.69 97 VAL A CA 1
ATOM 749 C C . VAL A 1 97 ? 10.500 -3.302 -14.690 1.00 83.69 97 VAL A C 1
ATOM 751 O O . VAL A 1 97 ? 10.174 -3.557 -13.528 1.00 83.69 97 VAL A O 1
ATOM 754 N N . VAL A 1 98 ? 11.507 -2.475 -14.982 1.00 80.69 98 VAL A N 1
ATOM 755 C CA . VAL A 1 98 ? 12.312 -1.797 -13.956 1.00 80.69 98 VAL A CA 1
ATOM 756 C C . VAL A 1 98 ? 11.440 -0.870 -13.111 1.00 80.69 98 VAL A C 1
ATOM 758 O O . VAL A 1 98 ? 11.488 -0.938 -11.884 1.00 80.69 98 VAL A O 1
ATOM 761 N N . LEU A 1 99 ? 10.589 -0.049 -13.730 1.00 81.25 99 LEU A N 1
ATOM 762 C CA . LEU A 1 99 ? 9.684 0.834 -12.995 1.00 81.25 99 LEU A CA 1
ATOM 763 C C . LEU A 1 99 ? 8.748 0.068 -12.059 1.00 81.25 99 LEU A C 1
ATOM 765 O O . LEU A 1 99 ? 8.559 0.499 -10.923 1.00 81.25 99 LEU A O 1
ATOM 769 N N . VAL A 1 100 ? 8.192 -1.064 -12.499 1.00 83.44 100 VAL A N 1
ATOM 770 C CA . VAL A 1 100 ? 7.315 -1.899 -11.664 1.00 83.44 100 VAL A CA 1
ATOM 771 C C . VAL A 1 100 ? 8.074 -2.454 -10.457 1.00 83.44 100 VAL A C 1
ATOM 773 O O . VAL A 1 100 ? 7.594 -2.326 -9.332 1.00 83.44 100 VAL A O 1
ATOM 776 N N . GLY A 1 101 ? 9.278 -3.001 -10.654 1.00 80.38 101 GLY A N 1
ATOM 777 C CA . GLY A 1 101 ? 10.090 -3.539 -9.553 1.00 80.38 101 GLY A CA 1
ATOM 778 C C . GLY A 1 101 ? 10.535 -2.475 -8.541 1.00 80.38 101 GLY A C 1
ATOM 779 O O . GLY A 1 101 ? 10.694 -2.753 -7.351 1.00 80.38 101 GLY A O 1
ATOM 780 N N . TYR A 1 102 ? 10.702 -1.234 -8.999 1.00 79.94 102 TYR A N 1
ATOM 781 C CA . TYR A 1 102 ? 11.168 -0.116 -8.183 1.00 79.94 102 TYR A CA 1
ATOM 782 C C . TYR A 1 102 ? 10.030 0.775 -7.652 1.00 79.94 102 TYR A C 1
ATOM 784 O O . TYR A 1 102 ? 10.298 1.686 -6.864 1.00 79.94 102 TYR A O 1
ATOM 792 N N . TYR A 1 103 ? 8.773 0.487 -8.004 1.00 82.94 103 TYR A N 1
ATOM 793 C CA . TYR A 1 103 ? 7.618 1.358 -7.771 1.00 82.94 103 TYR A CA 1
ATOM 794 C C . TYR A 1 103 ? 7.400 1.739 -6.302 1.00 82.94 103 TYR A C 1
ATOM 796 O O . TYR A 1 103 ? 7.249 2.922 -5.998 1.00 82.94 103 TYR A O 1
ATOM 804 N N . ASP A 1 104 ? 7.430 0.766 -5.382 1.00 79.94 104 ASP A N 1
ATOM 805 C CA . ASP A 1 104 ? 7.255 1.023 -3.943 1.00 79.94 104 ASP A CA 1
ATOM 806 C C . ASP A 1 104 ? 8.268 2.042 -3.432 1.00 79.94 104 ASP A C 1
ATOM 808 O O . ASP A 1 104 ? 7.937 3.001 -2.745 1.00 79.94 104 ASP A O 1
ATOM 812 N N . ASN A 1 105 ? 9.523 1.859 -3.811 1.00 80.25 105 ASN A N 1
ATOM 813 C CA . ASN A 1 105 ? 10.604 2.708 -3.349 1.00 80.25 105 ASN A CA 1
ATOM 814 C C . ASN A 1 105 ? 10.539 4.111 -3.977 1.00 80.25 105 ASN A C 1
ATOM 816 O O . ASN A 1 105 ? 10.823 5.100 -3.305 1.00 80.25 105 ASN A O 1
ATOM 820 N N . LEU A 1 106 ? 10.131 4.211 -5.250 1.00 80.75 106 LEU A N 1
ATOM 821 C CA . LEU A 1 106 ? 9.855 5.496 -5.893 1.00 80.75 106 LEU A CA 1
ATOM 822 C C . LEU A 1 106 ? 8.738 6.233 -5.142 1.00 80.75 106 LEU A C 1
ATOM 824 O O . LEU A 1 106 ? 8.855 7.425 -4.868 1.00 80.75 106 LEU A O 1
ATOM 828 N N . ARG A 1 107 ? 7.672 5.520 -4.758 1.00 83.62 107 ARG A N 1
ATOM 829 C CA . ARG A 1 107 ? 6.587 6.081 -3.945 1.00 83.62 107 ARG A CA 1
ATOM 830 C C . ARG A 1 107 ? 7.065 6.518 -2.565 1.00 83.62 107 ARG A C 1
ATOM 832 O O . ARG A 1 107 ? 6.691 7.606 -2.148 1.00 83.62 107 ARG A O 1
ATOM 839 N N . ILE A 1 108 ? 7.919 5.740 -1.898 1.00 82.56 108 ILE A N 1
ATOM 840 C CA . ILE A 1 108 ? 8.529 6.114 -0.610 1.00 82.56 108 ILE A CA 1
ATOM 841 C C . ILE A 1 108 ? 9.310 7.428 -0.745 1.00 82.56 108 ILE A C 1
ATOM 843 O O . ILE A 1 108 ? 9.177 8.312 0.098 1.00 82.56 108 ILE A O 1
ATOM 847 N N . LEU A 1 109 ? 10.085 7.582 -1.822 1.00 81.31 109 LEU A N 1
ATOM 848 C CA . LEU A 1 109 ? 10.849 8.801 -2.086 1.00 81.31 109 LEU A CA 1
ATOM 849 C C . LEU A 1 109 ? 9.941 10.022 -2.313 1.00 81.31 109 LEU A C 1
ATOM 851 O O . LEU A 1 109 ? 10.248 11.102 -1.821 1.00 81.31 109 LEU A O 1
ATOM 855 N N . ILE A 1 110 ? 8.818 9.848 -3.018 1.00 83.19 110 ILE A N 1
ATOM 856 C CA . ILE A 1 110 ? 7.852 10.927 -3.296 1.00 83.19 110 ILE A CA 1
ATOM 857 C C . ILE A 1 110 ? 7.052 11.317 -2.045 1.00 83.19 110 ILE A C 1
ATOM 859 O O . ILE A 1 110 ? 6.873 12.500 -1.775 1.00 83.19 110 ILE A O 1
ATOM 863 N N . VAL A 1 111 ? 6.545 10.333 -1.295 1.00 82.25 111 VAL A N 1
ATOM 864 C CA . VAL A 1 111 ? 5.717 10.551 -0.091 1.00 82.25 111 VAL A CA 1
ATOM 865 C C . VAL A 1 111 ? 6.561 11.064 1.085 1.00 82.25 111 VAL A C 1
ATOM 867 O O . VAL A 1 111 ? 6.050 11.736 1.985 1.00 82.25 111 VAL A O 1
ATOM 870 N N . GLY A 1 112 ? 7.862 10.778 1.063 1.00 80.88 112 GLY A N 1
ATOM 871 C CA . GLY A 1 112 ? 8.796 11.120 2.123 1.00 80.88 112 GLY A CA 1
ATOM 872 C C . GLY A 1 112 ? 8.749 10.122 3.279 1.00 80.88 112 GLY A C 1
ATOM 873 O O . GLY A 1 112 ? 7.739 9.466 3.545 1.00 80.88 112 GLY A O 1
ATOM 874 N N . ALA A 1 113 ? 9.870 10.013 3.992 1.00 79.94 113 ALA A N 1
ATOM 875 C CA . ALA A 1 113 ? 9.990 9.103 5.122 1.00 79.94 113 ALA A CA 1
ATOM 876 C C . ALA A 1 113 ? 9.007 9.476 6.257 1.00 79.94 113 ALA A C 1
ATOM 878 O O . ALA A 1 113 ? 8.885 10.660 6.590 1.00 79.94 113 ALA A O 1
ATOM 879 N N . PRO A 1 114 ? 8.301 8.503 6.860 1.00 82.94 114 PRO A N 1
ATOM 880 C CA . PRO A 1 114 ? 7.510 8.721 8.062 1.00 82.94 114 PRO A CA 1
ATOM 881 C C . PRO A 1 114 ? 8.415 8.953 9.279 1.00 82.94 114 PRO A C 1
ATOM 883 O O . PRO A 1 114 ? 9.575 8.519 9.323 1.00 82.94 114 PRO A O 1
ATOM 886 N N . ASN A 1 115 ? 7.871 9.635 10.286 1.00 84.56 115 ASN A N 1
ATOM 887 C CA . ASN A 1 115 ? 8.514 9.761 11.593 1.00 84.56 115 ASN A CA 1
ATOM 888 C C . ASN A 1 115 ? 8.543 8.411 12.340 1.00 84.56 115 ASN A C 1
ATOM 890 O O . ASN A 1 115 ? 7.898 7.452 11.928 1.00 84.56 115 ASN A O 1
ATOM 894 N N . LYS A 1 116 ? 9.311 8.320 13.438 1.00 75.94 116 LYS A N 1
ATOM 895 C CA . LYS A 1 116 ? 9.599 7.052 14.147 1.00 75.94 116 LYS A CA 1
ATOM 896 C C . LYS A 1 116 ? 8.352 6.331 14.700 1.00 75.94 116 LYS A C 1
ATOM 898 O O . LYS A 1 116 ? 8.414 5.139 14.959 1.00 75.94 116 LYS A O 1
ATOM 903 N N . GLU A 1 117 ? 7.232 7.034 14.829 1.00 79.12 117 GLU A N 1
ATOM 904 C CA . GLU A 1 117 ? 5.964 6.511 15.362 1.00 79.12 117 GLU A CA 1
ATOM 905 C C . GLU A 1 117 ? 4.788 6.758 14.404 1.00 79.12 117 GLU A C 1
ATOM 907 O O . GLU A 1 117 ? 3.625 6.586 14.757 1.00 79.12 117 GLU A O 1
ATOM 912 N N . GLU A 1 118 ? 5.081 7.192 13.179 1.00 83.00 118 GLU A N 1
ATOM 913 C CA . GLU A 1 118 ? 4.067 7.536 12.193 1.00 83.00 118 GLU A CA 1
ATOM 914 C C . GLU A 1 118 ? 3.921 6.412 11.170 1.00 83.00 118 GLU A C 1
ATOM 916 O O . GLU A 1 118 ? 4.900 5.842 10.687 1.00 83.00 118 GLU A O 1
ATOM 921 N N . CYS A 1 119 ? 2.679 6.143 10.787 1.00 86.69 119 CYS A N 1
ATOM 922 C CA . CYS A 1 119 ? 2.361 5.290 9.658 1.00 86.69 119 CYS A CA 1
ATOM 923 C C . CYS A 1 119 ? 1.777 6.149 8.536 1.00 86.69 119 CYS A C 1
ATOM 925 O O . CYS A 1 119 ? 0.880 6.958 8.771 1.00 86.69 119 CYS A O 1
ATOM 927 N N . LYS A 1 120 ? 2.262 5.958 7.309 1.00 87.38 120 LYS A N 1
ATOM 928 C CA . LYS A 1 120 ? 1.755 6.638 6.113 1.00 87.38 120 LYS A CA 1
ATOM 929 C C . LYS A 1 120 ? 1.210 5.630 5.119 1.00 87.38 120 LYS A C 1
ATOM 931 O O . LYS A 1 120 ? 1.708 4.514 5.006 1.00 87.38 120 LYS A O 1
ATOM 936 N N . GLN A 1 121 ? 0.201 6.034 4.361 1.00 87.62 121 GLN A N 1
ATOM 937 C CA . GLN A 1 121 ? -0.286 5.239 3.243 1.00 87.62 121 GLN A CA 1
ATOM 938 C C . GLN A 1 121 ? 0.570 5.506 2.007 1.00 87.62 121 GLN A C 1
ATOM 940 O O . GLN A 1 121 ? 0.782 6.656 1.626 1.00 87.62 121 GLN A O 1
ATOM 945 N N . LEU A 1 122 ? 1.057 4.437 1.382 1.00 85.75 122 LEU A N 1
ATOM 946 C CA . LEU A 1 122 ? 1.918 4.522 0.209 1.00 85.75 122 LEU A CA 1
ATOM 947 C C . LEU A 1 122 ? 1.080 4.614 -1.073 1.00 85.75 122 LEU A C 1
ATOM 949 O O . LEU A 1 122 ? 1.213 5.557 -1.853 1.00 85.75 122 LEU A O 1
ATOM 953 N N . TYR A 1 123 ? 0.210 3.625 -1.281 1.00 84.94 123 TYR A N 1
ATOM 954 C CA . TYR A 1 123 ? -0.834 3.575 -2.307 1.00 84.94 123 TYR A CA 1
ATOM 955 C C . TYR A 1 123 ? -1.744 2.370 -2.038 1.00 84.94 123 TYR A C 1
ATOM 957 O O . TYR A 1 123 ? -1.329 1.419 -1.381 1.00 84.94 123 TYR A O 1
ATOM 965 N N . ALA A 1 124 ? -2.969 2.391 -2.575 1.00 84.88 124 ALA A N 1
ATOM 966 C CA . ALA A 1 124 ? -3.940 1.301 -2.432 1.00 84.88 124 ALA A CA 1
ATOM 967 C C . ALA A 1 124 ? -4.101 0.840 -0.966 1.00 84.88 124 ALA A C 1
ATOM 969 O O . ALA A 1 124 ? -4.548 1.628 -0.137 1.00 84.88 124 ALA A O 1
ATOM 970 N N . ASP A 1 125 ? -3.743 -0.401 -0.654 1.00 87.38 125 ASP A N 1
ATOM 971 C CA . ASP A 1 125 ? -3.803 -1.022 0.672 1.00 87.38 125 ASP A CA 1
ATOM 972 C C . ASP A 1 125 ? -2.467 -0.989 1.428 1.00 87.38 125 ASP A C 1
ATOM 974 O O . ASP A 1 125 ? -2.406 -1.401 2.588 1.00 87.38 125 ASP A O 1
ATOM 978 N N . ARG A 1 126 ? -1.393 -0.518 0.783 1.00 89.44 126 ARG A N 1
ATOM 979 C CA . ARG A 1 126 ? -0.038 -0.557 1.330 1.00 89.44 126 ARG A CA 1
ATOM 980 C C . ARG A 1 126 ? 0.216 0.613 2.257 1.00 89.44 126 ARG A C 1
ATOM 982 O O . ARG A 1 126 ? 0.138 1.782 1.866 1.00 89.44 126 ARG A O 1
ATOM 989 N N . LEU A 1 127 ? 0.594 0.266 3.472 1.00 89.75 127 LEU A N 1
ATOM 990 C CA . LEU A 1 127 ? 1.076 1.159 4.501 1.00 89.75 127 LEU A CA 1
ATOM 991 C C . LEU A 1 127 ? 2.587 1.068 4.628 1.00 89.75 127 LEU A C 1
ATOM 993 O O . LEU A 1 127 ? 3.218 0.087 4.236 1.00 89.75 127 LEU A O 1
ATOM 997 N N . PHE A 1 128 ? 3.155 2.130 5.172 1.00 89.56 128 PHE A N 1
ATOM 998 C CA . PHE A 1 128 ? 4.579 2.344 5.262 1.00 89.56 128 PHE A CA 1
ATOM 999 C C . PHE A 1 128 ? 4.920 2.958 6.618 1.00 89.56 128 PHE A C 1
ATOM 1001 O O . PHE A 1 128 ? 4.375 4.002 6.984 1.00 89.56 128 PHE A O 1
ATOM 1008 N N . SER A 1 129 ? 5.819 2.307 7.356 1.00 89.88 129 SER A N 1
ATOM 1009 C CA . SER A 1 129 ? 6.286 2.761 8.669 1.00 89.88 129 SER A CA 1
ATOM 1010 C C . SER A 1 129 ? 7.802 2.622 8.797 1.00 89.88 129 SER A C 1
ATOM 1012 O O . SER A 1 129 ? 8.448 1.849 8.079 1.00 89.88 129 SER A O 1
ATOM 1014 N N . ARG A 1 130 ? 8.375 3.402 9.713 1.00 88.12 130 ARG A N 1
ATOM 1015 C CA . ARG A 1 130 ? 9.794 3.366 10.052 1.00 88.12 130 ARG A CA 1
ATOM 1016 C C . ARG A 1 130 ? 10.045 2.352 11.163 1.00 88.12 130 ARG A C 1
ATOM 1018 O O . ARG A 1 130 ? 9.355 2.349 12.173 1.00 88.12 130 ARG A O 1
ATOM 1025 N N . THR A 1 131 ? 11.074 1.534 10.990 1.00 86.56 131 THR A N 1
ATOM 1026 C CA . THR A 1 131 ? 11.582 0.611 12.012 1.00 86.56 131 THR A CA 1
ATOM 1027 C C . THR A 1 131 ? 12.952 1.083 12.501 1.00 86.56 131 THR A C 1
ATOM 1029 O O . THR A 1 131 ? 13.559 1.985 11.913 1.00 86.56 131 THR A O 1
ATOM 1032 N N . ASP A 1 132 ? 13.466 0.496 13.584 1.00 85.06 132 ASP A N 1
ATOM 1033 C CA . ASP A 1 132 ? 14.807 0.836 14.082 1.00 85.06 132 ASP A CA 1
ATOM 1034 C C . ASP A 1 132 ? 15.913 0.508 13.063 1.00 85.06 132 ASP A C 1
ATOM 1036 O O . ASP A 1 132 ? 16.892 1.251 12.958 1.00 85.06 132 ASP A O 1
ATOM 1040 N N . ASP A 1 133 ? 15.722 -0.547 12.265 1.00 84.31 133 ASP A N 1
ATOM 1041 C CA . ASP A 1 133 ? 16.663 -0.983 11.226 1.00 84.31 133 ASP A CA 1
ATOM 1042 C C . ASP A 1 133 ? 16.279 -0.515 9.812 1.00 84.31 133 ASP A C 1
ATOM 1044 O O . ASP A 1 133 ? 16.902 -0.897 8.826 1.00 84.31 133 ASP A O 1
ATOM 1048 N N . GLY A 1 134 ? 15.276 0.354 9.673 1.00 85.88 134 GLY A N 1
ATOM 1049 C CA . GLY A 1 134 ? 14.908 0.925 8.385 1.00 85.88 134 GLY A CA 1
ATOM 1050 C C . GLY A 1 134 ? 13.414 1.145 8.226 1.00 85.88 134 GLY A C 1
ATOM 1051 O O . GLY A 1 134 ? 12.857 2.088 8.785 1.00 85.88 134 GLY A O 1
ATOM 1052 N N . TYR A 1 135 ? 12.794 0.341 7.370 1.00 87.88 135 TYR A N 1
ATOM 1053 C CA . TYR A 1 135 ? 11.476 0.603 6.813 1.00 87.88 135 TYR A CA 1
ATOM 1054 C C . TYR A 1 135 ? 10.716 -0.692 6.550 1.00 87.88 135 TYR A C 1
ATOM 1056 O O . TYR A 1 135 ? 11.296 -1.670 6.082 1.00 87.88 135 TYR A O 1
ATOM 1064 N N . ILE A 1 136 ? 9.404 -0.659 6.764 1.00 90.44 136 ILE A N 1
ATOM 1065 C CA . ILE A 1 136 ? 8.512 -1.781 6.481 1.00 90.44 136 ILE A CA 1
ATOM 1066 C C . ILE A 1 136 ? 7.309 -1.317 5.662 1.00 90.44 136 ILE A C 1
ATOM 1068 O O . ILE A 1 136 ? 6.692 -0.292 5.961 1.00 90.44 136 ILE A O 1
ATOM 1072 N N . VAL A 1 137 ? 6.990 -2.076 4.615 1.00 90.38 137 VAL A N 1
ATOM 1073 C CA . VAL A 1 137 ? 5.777 -1.930 3.809 1.00 90.38 137 VAL A CA 1
ATOM 1074 C C . VAL A 1 137 ? 4.865 -3.103 4.126 1.00 90.38 137 VAL A C 1
ATOM 1076 O O . VAL A 1 137 ? 5.235 -4.262 3.931 1.00 90.38 137 VAL A O 1
ATOM 1079 N N . PHE A 1 138 ? 3.669 -2.807 4.613 1.00 91.25 138 PHE A N 1
ATOM 1080 C CA . PHE A 1 138 ? 2.748 -3.806 5.144 1.00 91.25 138 PHE A CA 1
ATOM 1081 C C . PHE A 1 138 ? 1.296 -3.402 4.901 1.00 91.25 138 PHE A C 1
ATOM 1083 O O . PHE A 1 138 ? 1.005 -2.306 4.427 1.00 91.25 138 PHE A O 1
ATOM 1090 N N . THR A 1 139 ? 0.370 -4.292 5.223 1.00 91.62 139 THR A N 1
ATOM 1091 C CA . THR A 1 139 ? -1.046 -3.965 5.385 1.00 91.62 139 THR A CA 1
ATOM 1092 C C . THR A 1 139 ? -1.617 -4.747 6.557 1.00 91.62 139 THR A C 1
ATOM 1094 O O . THR A 1 139 ? -1.008 -5.716 7.013 1.00 91.62 139 THR A O 1
ATOM 1097 N N . HIS A 1 140 ? -2.786 -4.336 7.032 1.00 90.44 140 HIS A N 1
ATOM 1098 C CA . HIS A 1 140 ? -3.568 -5.104 7.987 1.00 90.44 140 HIS A CA 1
ATOM 1099 C C . HIS A 1 140 ? -4.874 -5.545 7.350 1.00 90.44 140 HIS A C 1
ATOM 1101 O O . HIS A 1 140 ? -5.562 -4.754 6.699 1.00 90.44 140 HIS A O 1
ATOM 1107 N N . THR A 1 141 ? -5.231 -6.802 7.586 1.00 89.38 141 THR A N 1
ATOM 1108 C CA . THR A 1 141 ? -6.517 -7.360 7.173 1.00 89.38 141 THR A CA 1
ATOM 1109 C C . THR A 1 141 ? -7.140 -8.098 8.346 1.00 89.38 141 THR A C 1
ATOM 1111 O O . THR A 1 141 ? -6.456 -8.830 9.060 1.00 89.38 141 THR A O 1
ATOM 1114 N N . THR A 1 142 ? -8.441 -7.915 8.543 1.00 90.94 142 THR A N 1
ATOM 1115 C CA . THR A 1 142 ? -9.209 -8.630 9.570 1.00 90.94 142 THR A CA 1
ATOM 1116 C C . THR A 1 142 ? -10.613 -8.917 9.053 1.00 90.94 142 THR A C 1
ATOM 1118 O O . THR A 1 142 ? -11.030 -8.318 8.063 1.00 90.94 142 THR A O 1
ATOM 1121 N N . ALA A 1 143 ? -11.360 -9.807 9.701 1.00 90.00 143 ALA A N 1
ATOM 1122 C CA . ALA A 1 143 ? -12.721 -10.136 9.281 1.00 90.00 143 ALA A CA 1
ATOM 1123 C C . ALA A 1 143 ? -13.661 -8.912 9.300 1.00 90.00 143 ALA A C 1
ATOM 1125 O O . ALA A 1 143 ? -13.557 -8.016 10.142 1.00 90.00 143 ALA A O 1
ATOM 1126 N N . CYS A 1 144 ? -14.599 -8.879 8.355 1.00 90.56 144 CYS A N 1
ATOM 1127 C CA . CYS A 1 144 ? -15.661 -7.883 8.287 1.00 90.56 144 CYS A CA 1
ATOM 1128 C C . CYS A 1 144 ? -16.559 -7.970 9.529 1.00 90.56 144 CYS A C 1
ATOM 1130 O O . CYS A 1 144 ? -16.950 -9.057 9.941 1.00 90.56 144 CYS A O 1
ATOM 1132 N N . ILE A 1 145 ? -16.915 -6.820 10.109 1.00 88.56 145 ILE A N 1
ATOM 1133 C CA . ILE A 1 145 ? -17.706 -6.775 11.348 1.00 88.56 145 ILE A CA 1
ATOM 1134 C C . ILE A 1 145 ? -19.209 -6.995 11.115 1.00 88.56 145 ILE A C 1
ATOM 1136 O O . ILE A 1 145 ? -19.950 -7.288 12.052 1.00 88.56 145 ILE A O 1
ATOM 1140 N N . TYR A 1 146 ? -19.670 -6.809 9.874 1.00 85.88 146 TYR A N 1
ATOM 1141 C CA . TYR A 1 146 ? -21.077 -6.969 9.520 1.00 85.88 146 TYR A CA 1
ATOM 1142 C C . TYR A 1 146 ? -21.478 -8.450 9.592 1.00 85.88 146 TYR A C 1
ATOM 1144 O O . TYR A 1 146 ? -20.748 -9.290 9.054 1.00 85.88 146 TYR A O 1
ATOM 1152 N N . PRO A 1 147 ? -22.631 -8.771 10.211 1.00 83.00 147 PRO A N 1
ATOM 1153 C CA . PRO A 1 147 ? -23.118 -10.142 10.292 1.00 83.00 147 PRO A CA 1
ATOM 1154 C C . PRO A 1 147 ? -23.292 -10.733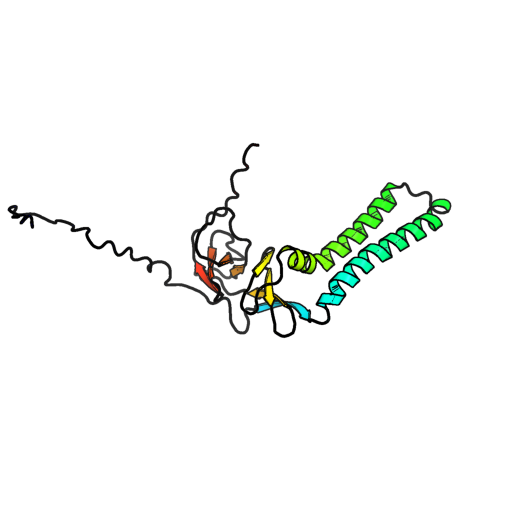 8.889 1.00 83.00 147 PRO A C 1
ATOM 1156 O O . PRO A 1 147 ? -23.563 -10.011 7.929 1.00 83.00 147 PRO A O 1
ATOM 1159 N N . ASP A 1 148 ? -23.075 -12.042 8.777 1.00 87.38 148 ASP A N 1
ATOM 1160 C CA . ASP A 1 148 ? -23.185 -12.822 7.535 1.00 87.38 148 ASP A CA 1
ATOM 1161 C C . ASP A 1 148 ? -22.211 -12.421 6.410 1.00 87.38 148 ASP A C 1
ATOM 1163 O O . ASP A 1 148 ? -22.275 -12.941 5.295 1.00 87.38 148 ASP A O 1
ATOM 1167 N N . CYS A 1 149 ? -21.256 -11.528 6.687 1.00 88.75 149 CYS A N 1
ATOM 1168 C CA . CYS A 1 149 ? -20.232 -11.135 5.731 1.00 88.75 149 CYS A CA 1
ATOM 1169 C C . CYS A 1 149 ? -18.914 -11.874 5.991 1.00 88.75 149 CYS A C 1
ATOM 1171 O O . CYS A 1 149 ? -18.144 -11.505 6.871 1.00 88.75 149 CYS A O 1
ATOM 1173 N N . CYS A 1 150 ? -18.593 -12.860 5.154 1.00 91.56 150 CYS A N 1
ATOM 1174 C CA . CYS A 1 150 ? -17.333 -13.616 5.231 1.00 91.56 150 CYS A CA 1
ATOM 1175 C C . CYS A 1 150 ? -16.125 -12.895 4.597 1.00 91.56 150 CYS A C 1
ATOM 1177 O O . CYS A 1 150 ? -15.127 -13.531 4.264 1.00 91.56 150 CYS A O 1
ATOM 1179 N N . GLY A 1 151 ? -16.230 -11.590 4.339 1.00 91.50 151 GLY A N 1
ATOM 1180 C CA . GLY A 1 151 ? -15.152 -10.811 3.732 1.00 91.50 151 GLY A CA 1
ATOM 1181 C C . GLY A 1 151 ? -14.153 -10.302 4.766 1.00 91.50 151 GLY A C 1
ATOM 1182 O O . GLY A 1 151 ? -14.406 -10.352 5.966 1.00 91.50 151 GLY A O 1
ATOM 1183 N N . ASN A 1 152 ? -13.055 -9.718 4.288 1.00 92.88 152 ASN A N 1
ATOM 1184 C CA . ASN A 1 152 ? -12.050 -9.069 5.128 1.00 92.88 152 ASN A CA 1
ATOM 1185 C C . ASN A 1 152 ? -12.046 -7.563 4.885 1.00 92.88 152 ASN A C 1
ATOM 1187 O O . ASN A 1 152 ? -12.306 -7.100 3.775 1.00 92.88 152 ASN A O 1
ATOM 1191 N N . ILE A 1 153 ? -11.752 -6.791 5.919 1.00 92.12 153 ILE A N 1
ATOM 1192 C CA . ILE A 1 153 ? -11.472 -5.366 5.828 1.00 92.12 153 ILE A CA 1
ATOM 1193 C C . ILE A 1 153 ? -10.079 -5.212 5.233 1.00 92.12 153 ILE A C 1
ATOM 1195 O O . ILE A 1 153 ? -9.107 -5.727 5.781 1.00 92.12 153 ILE A O 1
ATOM 1199 N N . VAL A 1 154 ? -10.000 -4.496 4.119 1.00 92.25 154 VAL A N 1
ATOM 1200 C CA . VAL A 1 154 ? -8.756 -4.158 3.431 1.00 92.25 154 VAL A CA 1
ATOM 1201 C C . VAL A 1 154 ? -8.631 -2.644 3.408 1.00 92.25 154 VAL A C 1
ATOM 1203 O O . VAL A 1 154 ? -9.607 -1.946 3.109 1.00 92.25 154 VAL A O 1
ATOM 1206 N N . ILE A 1 155 ? -7.443 -2.135 3.726 1.00 92.62 155 ILE A N 1
ATOM 1207 C CA . ILE A 1 155 ? -7.154 -0.702 3.649 1.00 92.62 155 ILE A CA 1
ATOM 1208 C C . ILE A 1 155 ? -7.320 -0.230 2.201 1.00 92.62 155 ILE A C 1
ATOM 1210 O O . ILE A 1 155 ? -6.968 -0.913 1.244 1.00 92.62 155 ILE A O 1
ATOM 1214 N N . ALA A 1 156 ? -7.898 0.948 2.030 1.00 91.12 156 ALA A N 1
ATOM 1215 C CA . ALA A 1 156 ? -8.180 1.548 0.744 1.00 91.12 156 ALA A CA 1
ATOM 1216 C C . ALA A 1 156 ? -7.690 2.994 0.722 1.00 91.12 156 ALA A C 1
ATOM 1218 O O . ALA A 1 156 ? -7.559 3.651 1.755 1.00 91.12 156 ALA A O 1
ATOM 1219 N N . THR A 1 157 ? -7.454 3.511 -0.481 1.00 88.12 157 THR A N 1
ATOM 1220 C CA . THR A 1 15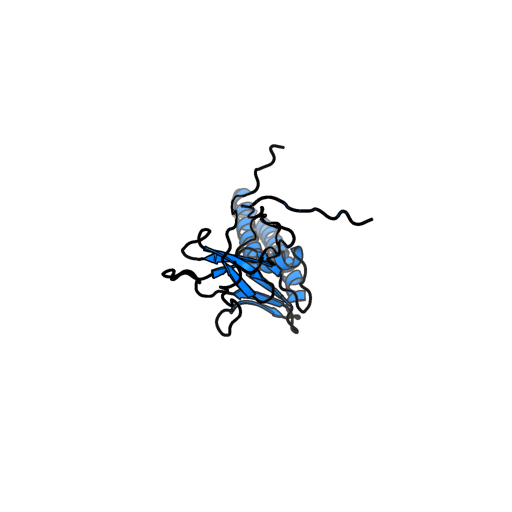7 ? -7.177 4.935 -0.689 1.00 88.12 157 THR A CA 1
ATOM 1221 C C . THR A 1 157 ? -8.316 5.777 -0.115 1.00 88.12 157 THR A C 1
ATOM 1223 O O . THR A 1 157 ? -9.480 5.402 -0.318 1.00 88.12 157 THR A O 1
ATOM 1226 N N . PRO A 1 158 ? -8.012 6.886 0.582 1.00 86.38 158 PRO A N 1
ATOM 1227 C CA . PRO A 1 158 ? -9.029 7.737 1.164 1.00 86.38 158 PRO A CA 1
ATOM 1228 C C . PRO A 1 158 ? -9.995 8.254 0.087 1.00 86.38 158 PRO A C 1
ATOM 1230 O O . PRO A 1 158 ? -9.587 8.533 -1.044 1.00 86.38 158 PRO A O 1
ATOM 1233 N N . PRO A 1 159 ? -11.291 8.361 0.408 1.00 87.94 159 PRO A N 1
ATOM 1234 C CA . PRO A 1 159 ? -12.276 9.007 -0.458 1.00 87.94 159 PRO A CA 1
ATOM 1235 C C . PRO A 1 159 ? -11.925 10.491 -0.670 1.00 87.94 159 PRO A C 1
ATOM 1237 O O . PRO A 1 159 ? -11.659 11.219 0.281 1.00 87.94 159 PRO A O 1
ATOM 1240 N N . GLU A 1 160 ? -12.006 10.970 -1.912 1.00 86.69 160 GLU A N 1
ATOM 1241 C CA . GLU A 1 160 ? -11.641 12.358 -2.256 1.00 86.69 160 GLU A CA 1
ATOM 1242 C C . GLU A 1 160 ? -12.496 13.410 -1.533 1.00 86.69 160 GLU A C 1
ATOM 1244 O O . GLU A 1 160 ? -12.053 14.526 -1.298 1.00 86.69 160 GLU A O 1
ATOM 1249 N N . ARG A 1 161 ? -13.741 13.065 -1.191 1.00 83.81 161 ARG A N 1
ATOM 1250 C CA . ARG A 1 161 ? -14.723 13.985 -0.598 1.00 83.81 161 ARG A CA 1
ATOM 1251 C C . ARG A 1 161 ? -14.703 14.012 0.929 1.00 83.81 161 ARG A C 1
ATOM 1253 O O . ARG A 1 161 ? -15.533 14.696 1.524 1.00 83.81 161 ARG A O 1
ATOM 1260 N N . TYR A 1 162 ? -13.834 13.237 1.571 1.00 82.19 162 TYR A N 1
ATOM 1261 C CA . TYR A 1 162 ? -13.808 13.159 3.025 1.00 82.19 162 TYR A CA 1
ATOM 1262 C C . TYR A 1 162 ? -12.908 14.223 3.632 1.00 82.19 162 TYR A C 1
ATOM 1264 O O . TYR A 1 162 ? -11.793 14.439 3.173 1.00 82.19 162 TYR A O 1
ATOM 1272 N N . ASN A 1 163 ? -13.402 14.839 4.704 1.00 75.88 163 ASN A N 1
ATOM 1273 C CA . ASN A 1 163 ? -12.721 15.916 5.416 1.00 75.88 163 ASN A CA 1
ATOM 1274 C C . ASN A 1 163 ? -12.851 15.766 6.944 1.00 75.88 163 ASN A C 1
ATOM 1276 O O . ASN A 1 163 ? -12.964 16.751 7.666 1.00 75.88 163 ASN A O 1
ATOM 1280 N N . GLY A 1 164 ? -12.945 14.526 7.426 1.00 77.38 164 GLY A N 1
ATOM 1281 C CA . GLY A 1 164 ? -13.088 14.219 8.851 1.00 77.38 164 GLY A CA 1
ATOM 1282 C C . GLY A 1 164 ? -11.793 13.714 9.497 1.00 77.38 164 GLY A C 1
ATOM 1283 O O . GLY A 1 164 ? -10.697 13.944 9.003 1.00 77.38 164 GLY A O 1
ATOM 1284 N N . GLU A 1 165 ? -11.946 12.971 10.592 1.00 82.19 165 GLU A N 1
ATOM 1285 C CA . GLU A 1 165 ? -10.883 12.622 11.547 1.00 82.19 165 GLU A CA 1
ATOM 1286 C C . GLU A 1 165 ? -10.095 11.320 11.295 1.00 82.19 165 GLU A C 1
ATOM 1288 O O . GLU A 1 165 ? -8.974 11.199 11.779 1.00 82.19 165 GLU A O 1
ATOM 1293 N N . TYR A 1 166 ? -10.637 10.336 10.566 1.00 88.12 166 TYR A N 1
ATOM 1294 C CA . TYR A 1 166 ? -9.932 9.072 10.317 1.00 88.12 166 TYR A CA 1
ATOM 1295 C C . TYR A 1 166 ? -8.640 9.226 9.507 1.00 88.12 166 TYR A C 1
ATOM 1297 O O . TYR A 1 166 ? -8.622 9.862 8.452 1.00 88.12 166 TYR A O 1
ATOM 1305 N N . SER A 1 167 ? -7.587 8.555 9.976 1.00 86.31 167 SER A N 1
ATOM 1306 C CA . SER A 1 167 ? -6.258 8.533 9.356 1.00 86.31 167 SER A CA 1
ATOM 1307 C C . SER A 1 167 ? -6.215 7.662 8.104 1.00 86.31 167 SER A C 1
ATOM 1309 O O . SER A 1 167 ? -5.561 8.010 7.122 1.00 86.31 167 SER A O 1
ATOM 1311 N N . PHE A 1 168 ? -6.919 6.527 8.129 1.00 90.38 168 PHE A N 1
ATOM 1312 C CA . PHE A 1 168 ? -7.010 5.600 7.004 1.00 90.38 168 PHE A CA 1
ATOM 1313 C C . PHE A 1 168 ? -8.453 5.174 6.756 1.00 90.38 168 PHE A C 1
ATOM 1315 O O . PHE A 1 168 ? -9.356 5.399 7.563 1.00 90.38 168 PHE A O 1
ATOM 1322 N N . PHE A 1 169 ? -8.663 4.514 5.621 1.00 92.75 169 PHE A N 1
ATOM 1323 C CA . PHE A 1 169 ? -9.962 3.990 5.231 1.00 92.75 169 PHE A CA 1
ATOM 1324 C C . PHE A 1 169 ? -9.867 2.524 4.874 1.00 92.75 169 PHE A C 1
ATOM 1326 O O . PHE A 1 169 ? -8.850 2.072 4.358 1.00 92.75 169 PHE A O 1
ATOM 1333 N N . GLY A 1 170 ? -10.950 1.793 5.109 1.00 92.25 170 GLY A N 1
ATOM 1334 C CA . GLY A 1 170 ? -11.071 0.390 4.748 1.00 92.25 170 GLY A CA 1
ATOM 1335 C C . GLY A 1 170 ? -12.353 0.098 3.982 1.00 92.25 170 GLY A C 1
ATOM 1336 O O . GLY A 1 170 ? -13.362 0.798 4.115 1.00 92.25 170 GLY A O 1
ATOM 1337 N N . LYS A 1 171 ? -12.317 -0.964 3.181 1.00 94.50 171 LYS A N 1
ATOM 1338 C CA . LYS A 1 171 ? -13.479 -1.555 2.508 1.00 94.50 171 LYS A CA 1
ATOM 1339 C C . LYS A 1 171 ? -13.482 -3.052 2.744 1.00 94.50 171 LYS A C 1
ATOM 1341 O O . LYS A 1 171 ? -12.425 -3.670 2.832 1.00 94.50 171 LYS A O 1
ATOM 1346 N N . CYS A 1 172 ? -14.666 -3.646 2.796 1.00 93.38 172 CYS A N 1
ATOM 1347 C CA . CYS A 1 172 ? -14.769 -5.097 2.751 1.00 93.38 172 CYS A CA 1
ATOM 1348 C C . CYS A 1 172 ? -14.341 -5.624 1.372 1.00 93.38 172 CYS A C 1
ATOM 1350 O O . CYS A 1 172 ? -14.748 -5.077 0.348 1.00 93.38 172 CYS A O 1
ATOM 1352 N N . SER A 1 173 ? -13.584 -6.718 1.336 1.00 93.06 173 SER A N 1
ATOM 1353 C CA . SER A 1 173 ? -13.174 -7.399 0.105 1.00 93.06 173 SER A CA 1
ATOM 1354 C C . SER A 1 173 ? -14.351 -7.948 -0.712 1.00 93.06 173 SER A C 1
ATOM 1356 O O . SER A 1 173 ? -14.246 -8.029 -1.931 1.00 93.06 173 SER A O 1
ATOM 1358 N N . LEU A 1 174 ? -15.474 -8.289 -0.063 1.00 92.75 174 LEU A N 1
ATOM 1359 C CA . LEU A 1 174 ? -16.682 -8.806 -0.719 1.00 92.75 174 LEU A CA 1
ATOM 1360 C C . LEU A 1 174 ? -17.717 -7.707 -0.990 1.00 92.75 174 LEU A C 1
ATOM 1362 O O . LEU A 1 174 ? -18.129 -7.502 -2.126 1.00 92.75 174 LEU A O 1
ATOM 1366 N N . ALA A 1 175 ? -18.127 -6.975 0.049 1.00 89.62 175 ALA A N 1
ATOM 1367 C CA . ALA A 1 175 ? -19.182 -5.959 -0.054 1.00 89.62 175 ALA A CA 1
ATOM 1368 C C . ALA A 1 175 ? -18.673 -4.583 -0.535 1.00 89.62 175 ALA A C 1
ATOM 1370 O O . ALA A 1 175 ? -19.450 -3.646 -0.754 1.00 89.62 175 ALA A O 1
ATOM 1371 N N . GLY A 1 176 ? -17.356 -4.421 -0.684 1.00 89.94 176 GLY A N 1
ATOM 1372 C CA . GLY A 1 176 ? -16.733 -3.208 -1.198 1.00 89.94 176 GLY A CA 1
ATOM 1373 C C . GLY A 1 176 ? -17.134 -1.959 -0.414 1.00 89.94 176 GLY A C 1
ATOM 1374 O O . GLY A 1 176 ? -16.975 -1.874 0.800 1.00 89.94 176 GLY A O 1
ATOM 1375 N N . ARG A 1 177 ? -17.669 -0.970 -1.138 1.00 88.94 177 ARG A N 1
ATOM 1376 C CA . ARG A 1 177 ? -18.069 0.346 -0.606 1.00 88.94 177 ARG A CA 1
ATOM 1377 C C . ARG A 1 177 ? -19.288 0.288 0.320 1.00 88.94 177 ARG A C 1
ATOM 1379 O O . ARG A 1 177 ? -19.523 1.248 1.045 1.00 88.94 177 ARG A O 1
ATOM 1386 N N . GLN A 1 178 ? -20.067 -0.795 0.298 1.00 87.50 178 GLN A N 1
ATOM 1387 C CA . GLN A 1 178 ? -21.230 -0.931 1.179 1.00 87.50 178 GLN A CA 1
ATOM 1388 C C . GLN A 1 178 ? -20.797 -1.130 2.635 1.00 87.50 178 GLN A C 1
ATOM 1390 O O . GLN A 1 178 ? -21.414 -0.575 3.538 1.00 87.50 178 GLN A O 1
ATOM 1395 N N . HIS A 1 179 ? -19.695 -1.851 2.856 1.00 91.94 179 HIS A N 1
ATOM 1396 C CA . HIS A 1 179 ? -19.082 -2.036 4.170 1.00 91.94 179 HIS A CA 1
ATOM 1397 C C . HIS A 1 179 ? -17.7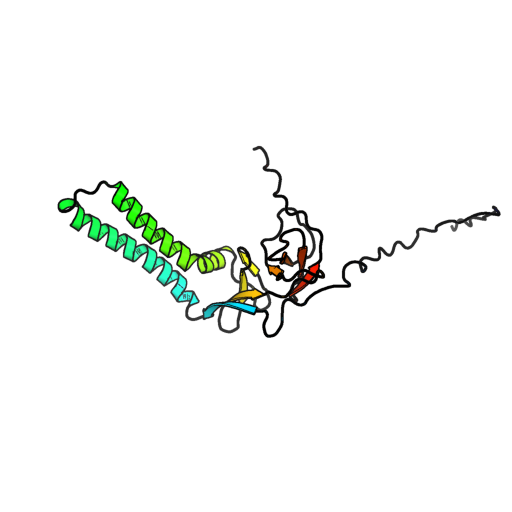97 -1.211 4.225 1.00 91.94 179 HIS A C 1
ATOM 1399 O O . HIS A 1 179 ? -16.706 -1.695 3.909 1.00 91.94 179 HIS A O 1
ATOM 1405 N N . SER A 1 180 ? -17.965 0.064 4.565 1.00 92.19 180 SER A N 1
ATOM 1406 C CA . SER A 1 180 ? -16.875 1.031 4.657 1.00 92.19 180 SER A CA 1
ATOM 1407 C C . SER A 1 180 ? -16.444 1.244 6.096 1.00 92.19 180 SER A C 1
ATOM 1409 O O . SER A 1 180 ? -17.267 1.199 7.013 1.00 92.19 180 SER A O 1
ATOM 1411 N N . TYR A 1 181 ? -15.154 1.512 6.266 1.00 92.62 181 TYR A N 1
ATOM 1412 C CA . TYR A 1 181 ? -14.532 1.679 7.567 1.00 92.62 181 TYR A CA 1
ATOM 1413 C C . TYR A 1 181 ? -13.662 2.929 7.605 1.00 92.62 181 TYR A C 1
ATOM 1415 O O . TYR A 1 181 ? -12.915 3.195 6.662 1.00 92.62 181 TYR A O 1
ATOM 1423 N N . GLY A 1 182 ? -13.756 3.664 8.705 1.00 92.31 182 GLY A N 1
ATOM 1424 C CA . GLY A 1 182 ? -12.794 4.678 9.109 1.00 92.31 182 GLY A CA 1
ATOM 1425 C C . GLY A 1 182 ? -11.817 4.034 10.072 1.00 92.31 182 GLY A C 1
ATOM 1426 O O . GLY A 1 182 ? -12.238 3.285 10.952 1.00 92.31 182 GLY A O 1
ATOM 1427 N N . ILE A 1 183 ? -10.526 4.260 9.875 1.00 91.50 183 ILE A N 1
ATOM 1428 C CA . ILE A 1 183 ? -9.473 3.609 10.648 1.00 91.50 183 ILE A CA 1
ATOM 1429 C C . ILE A 1 183 ? -8.626 4.691 11.316 1.00 91.50 183 ILE A C 1
ATOM 1431 O O . ILE A 1 183 ? -8.148 5.611 10.648 1.00 91.50 183 ILE A O 1
ATOM 1435 N N . ASP A 1 184 ? -8.459 4.589 12.632 1.00 89.94 184 ASP A N 1
ATOM 1436 C CA . ASP A 1 184 ? -7.603 5.492 13.407 1.00 89.94 184 ASP A CA 1
ATOM 1437 C C . ASP A 1 184 ? -6.123 5.049 13.401 1.00 89.94 184 ASP A C 1
ATOM 1439 O O . ASP A 1 184 ? -5.759 4.004 12.857 1.00 89.94 184 ASP A O 1
ATOM 1443 N N . TYR A 1 185 ? -5.246 5.842 14.024 1.00 85.25 185 TYR A N 1
ATOM 1444 C CA . TYR A 1 185 ? -3.817 5.513 14.150 1.00 85.25 185 TYR A CA 1
ATOM 1445 C C . TYR A 1 185 ? -3.530 4.265 14.998 1.00 85.25 185 TYR A C 1
ATOM 1447 O O . TYR A 1 185 ? -2.453 3.689 14.878 1.00 85.25 185 TYR A O 1
ATOM 1455 N N . ASN A 1 186 ? -4.485 3.821 15.821 1.00 87.25 186 ASN A N 1
ATOM 1456 C CA . ASN A 1 186 ? -4.378 2.594 16.609 1.00 87.25 186 ASN A CA 1
ATOM 1457 C C . ASN A 1 186 ? -4.912 1.374 15.848 1.00 87.25 186 ASN A C 1
ATOM 1459 O O . ASN A 1 186 ? -5.112 0.317 16.449 1.00 87.25 186 ASN A O 1
ATOM 1463 N N . PHE A 1 187 ? -5.173 1.511 14.543 1.00 89.06 187 PHE A N 1
ATOM 1464 C CA . PHE A 1 187 ? -5.712 0.452 13.700 1.00 89.06 187 PHE A CA 1
ATOM 1465 C C . PHE A 1 187 ? -7.071 -0.073 14.180 1.00 89.06 187 PHE A C 1
ATOM 1467 O O . PHE A 1 187 ? -7.406 -1.241 13.975 1.00 89.06 187 PHE A O 1
ATOM 1474 N N . LYS A 1 188 ? -7.901 0.776 14.789 1.00 90.88 188 LYS A N 1
ATOM 1475 C CA . LYS A 1 188 ? -9.302 0.437 15.062 1.00 90.88 188 LYS A CA 1
ATOM 1476 C C . LYS A 1 188 ? -10.149 0.814 13.861 1.00 90.88 188 LYS A C 1
ATOM 1478 O O . LYS A 1 188 ? -10.165 1.971 13.452 1.00 90.88 188 LYS A O 1
ATOM 1483 N N . ALA A 1 189 ? -10.850 -0.164 13.298 1.00 92.00 189 ALA A N 1
ATOM 1484 C CA . ALA A 1 189 ? -11.767 0.032 12.186 1.00 92.00 189 ALA A CA 1
ATOM 1485 C C . ALA A 1 189 ? -13.193 0.240 12.699 1.00 92.00 189 ALA A C 1
ATOM 1487 O O . ALA A 1 189 ? -13.806 -0.680 13.247 1.00 92.00 189 ALA A O 1
ATOM 1488 N N . TYR A 1 190 ? -13.728 1.434 12.466 1.00 91.88 190 TYR A N 1
ATOM 1489 C CA . TYR A 1 190 ? -15.092 1.822 12.802 1.00 91.88 190 TYR A CA 1
ATOM 1490 C C . TYR A 1 190 ? -15.961 1.765 11.543 1.00 91.88 190 TYR A C 1
ATOM 1492 O O . TYR A 1 190 ? -15.572 2.335 10.520 1.00 91.88 190 TYR A O 1
ATOM 1500 N N . PRO A 1 191 ? -17.123 1.096 11.568 1.00 91.00 191 PRO A N 1
ATOM 1501 C CA . PRO A 1 191 ? -18.042 1.087 10.442 1.00 91.00 191 PRO A CA 1
ATOM 1502 C C . PRO A 1 191 ? -18.610 2.493 10.235 1.00 91.00 191 PRO A C 1
ATOM 1504 O O . PRO A 1 191 ? -19.158 3.097 11.154 1.00 91.00 191 PRO A O 1
ATOM 1507 N N . ILE A 1 192 ? -18.498 3.013 9.014 1.00 88.94 192 ILE A N 1
ATOM 1508 C CA . ILE A 1 192 ? -18.949 4.367 8.676 1.00 88.94 192 ILE A CA 1
ATOM 1509 C C . ILE A 1 192 ? -19.635 4.410 7.317 1.00 88.94 192 ILE A C 1
ATOM 1511 O O . ILE A 1 192 ? -19.410 3.571 6.444 1.00 88.94 192 ILE A O 1
ATOM 1515 N N . LYS A 1 193 ? -20.452 5.444 7.110 1.00 86.56 193 LYS A N 1
ATOM 1516 C CA . LYS A 1 193 ? -21.017 5.774 5.799 1.00 86.56 193 LYS A CA 1
ATOM 1517 C C . LYS A 1 193 ? -20.157 6.848 5.147 1.00 86.56 193 LYS A C 1
ATOM 1519 O O . LYS A 1 193 ? -20.085 7.969 5.637 1.00 86.56 193 LYS A O 1
ATOM 1524 N N . VAL A 1 194 ? -19.513 6.494 4.040 1.00 85.06 194 VAL A N 1
ATOM 1525 C CA . VAL A 1 194 ? -18.594 7.365 3.298 1.00 85.06 194 VAL A CA 1
ATOM 1526 C C . VAL A 1 194 ? -19.095 7.550 1.875 1.00 85.06 194 VAL A C 1
ATOM 1528 O O . VAL A 1 194 ? -19.468 6.581 1.211 1.00 85.06 194 VAL A O 1
ATOM 1531 N N . ASP A 1 195 ? -19.057 8.789 1.385 1.00 87.31 195 ASP A N 1
ATOM 1532 C CA . ASP A 1 195 ? -19.275 9.066 -0.031 1.00 87.31 195 ASP A CA 1
ATOM 1533 C C . ASP A 1 195 ? -17.999 8.781 -0.834 1.00 87.31 195 ASP A C 1
ATOM 1535 O O . ASP A 1 195 ? -17.038 9.548 -0.831 1.00 87.31 195 ASP A O 1
ATOM 1539 N N . TRP A 1 196 ? -18.005 7.653 -1.538 1.00 86.81 196 TRP A N 1
ATOM 1540 C CA . TRP A 1 196 ? -16.907 7.201 -2.395 1.00 86.81 196 TRP A CA 1
ATOM 1541 C C . TRP A 1 196 ? -16.959 7.754 -3.822 1.00 86.81 196 TRP A C 1
ATOM 1543 O O . TRP A 1 196 ? -16.218 7.278 -4.689 1.00 86.81 196 TRP A O 1
ATOM 1553 N N . ARG A 1 197 ? -17.880 8.673 -4.128 1.00 87.81 197 ARG A N 1
ATOM 1554 C CA . ARG A 1 197 ? -17.952 9.271 -5.463 1.00 87.81 197 ARG A CA 1
ATOM 1555 C C . ARG A 1 197 ? -16.735 10.176 -5.684 1.00 87.81 197 ARG A C 1
ATOM 1557 O O . ARG A 1 197 ? -16.404 10.952 -4.788 1.00 87.81 197 ARG A O 1
ATOM 1564 N N . PRO A 1 198 ? -16.108 10.136 -6.873 1.00 85.50 198 PRO A N 1
ATOM 1565 C CA . PRO A 1 198 ? -15.025 11.060 -7.198 1.00 85.50 198 PRO A CA 1
ATOM 1566 C C . PRO A 1 198 ? -15.530 12.503 -7.120 1.00 85.50 198 PRO A C 1
ATOM 1568 O O . PRO A 1 198 ? -16.735 12.748 -7.285 1.00 85.50 198 PRO A O 1
ATOM 1571 N N . MET A 1 199 ? -14.645 13.463 -6.859 1.00 83.62 199 MET A N 1
ATOM 1572 C CA . MET A 1 199 ? -14.975 14.877 -6.984 1.00 83.62 199 MET A CA 1
ATOM 1573 C C . MET A 1 199 ? -15.467 15.164 -8.409 1.00 83.62 199 MET A C 1
ATOM 1575 O O . MET A 1 199 ? -15.008 14.534 -9.369 1.00 83.62 199 MET A O 1
ATOM 1579 N N . PRO A 1 200 ? -16.444 16.073 -8.581 1.00 83.12 200 PRO A N 1
ATOM 1580 C CA . PRO A 1 200 ? -16.855 16.472 -9.916 1.00 83.12 200 PRO A CA 1
ATOM 1581 C C . PRO A 1 200 ? -15.623 17.051 -10.610 1.00 83.12 200 PRO A C 1
ATOM 1583 O O . PRO A 1 200 ? -14.932 17.887 -10.026 1.00 83.12 200 PRO A O 1
ATOM 1586 N N . LYS A 1 201 ? -15.333 16.607 -11.836 1.00 78.88 201 LYS A N 1
ATOM 1587 C CA . LYS A 1 201 ? -14.289 17.250 -12.631 1.00 78.88 201 LYS A CA 1
ATOM 1588 C C . LYS A 1 201 ? -14.690 18.713 -12.787 1.00 78.88 201 LYS A C 1
ATOM 1590 O O . LYS A 1 201 ? -15.764 19.003 -13.307 1.00 78.88 201 LYS A O 1
ATOM 1595 N N . SER A 1 202 ? -13.854 19.612 -12.283 1.00 67.75 202 SER A N 1
ATOM 1596 C CA . SER A 1 202 ? -13.948 21.027 -12.612 1.00 67.75 202 SER A CA 1
ATOM 1597 C C . SER A 1 202 ? -13.855 21.125 -14.132 1.00 67.75 202 SER A C 1
ATOM 1599 O O . SER A 1 202 ? -12.828 20.741 -14.687 1.00 67.75 202 SER A O 1
ATOM 1601 N N . ASN A 1 203 ? -14.921 21.570 -14.802 1.00 58.72 203 ASN A N 1
ATOM 1602 C CA . ASN A 1 203 ? -14.849 21.951 -16.211 1.00 58.72 203 ASN A CA 1
ATOM 1603 C C . ASN A 1 203 ? -13.970 23.209 -16.284 1.00 58.72 203 ASN A C 1
ATOM 1605 O O . ASN A 1 203 ? -14.480 24.321 -16.164 1.00 58.72 203 ASN A O 1
ATOM 1609 N N . GLN A 1 204 ? -12.655 23.010 -16.355 1.00 46.88 204 GLN A N 1
ATOM 1610 C CA . GLN A 1 204 ? -11.710 24.012 -16.837 1.00 46.88 204 GLN A CA 1
ATOM 1611 C C . GLN A 1 204 ? -11.595 23.875 -18.349 1.00 46.88 204 GLN A C 1
ATOM 1613 O O . GLN A 1 204 ? -11.502 22.716 -18.816 1.00 46.88 204 GLN A O 1
#

Sequence (204 aa):
MEIEQRNSGEHQTVINNESGVINVNNHHGQYTNLAGENTAHIYKEISRSEQGKFIVSFVAVCLLPGLSLVADFMQIHPAINLPLWAYVAAFGVIFGVVLVGYYDNLRILIVGAPNKEECKQLYADRLFSRTDDGYIVFTHTTACIYPDCCGNIVIATPPERYNGEYSFFGKCSLAGRQHSYGIDYNFKAYPIKVDWRPMPKSNQ

Foldseek 3Di:
DDDDDDDDDPDDPPPPPPPPPVPPPPQFPDWDFLDDPPFKDFPDDAFPVCLVVLVVVLCCQLVVCVVVLVVVCVVCCVPDVDDPVVSVVVNVVSVVVSCVVSVQVVLCVVVDADDQLDWDASAAQWIKHADPRGITIIGGWDAQPDPPGRWIWGWGDDAPPDDDDAPTKTATPPRGLVFIWGAHSSRITGGDNDDNDHDPPDPD

Organism: NCBI:txid180957

Secondary structure (DSSP, 8-state):
---------S-------------GGGG-S--EES-STTTEEEEEEEEHHHHHHHHHHHHHHHHHHHHHHHHHHHHHTTT----HHHHHHHHHHHHHHHHHHHHHHHHHHHH-PPPTT-EEEEETTEEEEEETTEEEEEEEEEE-SSTT---EEEEEPPPTT--SS-SEEEEETTTEEEEEEEE-TT-EEEEE----PPPPP---

Radius of gyration: 27.8 Å; chains: 1; bounding box: 79×56×77 Å